Protein AF-A0A7L3FFE9-F1 (afdb_monomer_lite)

Structure (mmCIF, N/CA/C/O backbone):
data_AF-A0A7L3FFE9-F1
#
_entry.id   AF-A0A7L3FFE9-F1
#
loop_
_atom_site.group_PDB
_atom_site.id
_atom_site.type_symbol
_atom_site.label_atom_id
_atom_site.label_alt_id
_atom_site.label_comp_id
_atom_site.label_asym_id
_atom_site.label_entity_id
_atom_site.label_seq_id
_atom_site.pdbx_PDB_ins_code
_atom_site.Cartn_x
_atom_site.Cartn_y
_atom_site.Cartn_z
_atom_site.occupancy
_atom_site.B_iso_or_equiv
_atom_site.auth_seq_id
_atom_site.auth_comp_id
_atom_site.auth_asym_id
_atom_site.auth_atom_id
_atom_site.pdbx_PDB_model_num
ATOM 1 N N . MET A 1 1 ? -12.343 -17.925 38.760 1.00 78.44 1 MET A N 1
ATOM 2 C CA . MET A 1 1 ? -11.786 -16.648 38.261 1.00 78.44 1 MET A CA 1
ATOM 3 C C . MET A 1 1 ? -10.631 -16.788 37.262 1.00 78.44 1 MET A C 1
ATOM 5 O O . MET A 1 1 ? -10.376 -15.827 36.556 1.00 78.44 1 MET A O 1
ATOM 9 N N . THR A 1 2 ? -9.972 -17.947 37.111 1.00 87.69 2 THR A N 1
ATOM 10 C CA . THR A 1 2 ? -8.732 -18.115 36.313 1.00 87.69 2 THR A CA 1
ATOM 11 C C . THR A 1 2 ? -8.751 -17.469 34.919 1.00 87.69 2 THR A C 1
ATOM 13 O O . THR A 1 2 ? -7.870 -16.681 34.608 1.00 87.69 2 THR A O 1
ATOM 16 N N . ARG A 1 3 ? -9.787 -17.715 34.102 1.00 88.81 3 ARG A N 1
ATOM 17 C CA . ARG A 1 3 ? -9.890 -17.139 32.744 1.00 88.81 3 ARG A CA 1
ATOM 18 C C . ARG A 1 3 ? -10.146 -15.630 32.709 1.00 88.81 3 ARG A C 1
ATOM 20 O O . ARG A 1 3 ? -9.793 -14.982 31.734 1.00 88.81 3 ARG A O 1
ATOM 27 N N . LEU A 1 4 ? -10.742 -15.068 33.761 1.00 89.00 4 LEU A N 1
ATOM 28 C CA . LEU A 1 4 ? -10.926 -13.620 33.889 1.00 89.00 4 LEU A CA 1
ATOM 29 C C . LEU A 1 4 ? -9.628 -12.902 34.277 1.00 89.00 4 LEU A C 1
ATOM 31 O O . LEU A 1 4 ? -9.570 -11.686 34.147 1.00 89.00 4 LEU A O 1
ATOM 35 N N . ASN A 1 5 ? -8.602 -13.631 34.725 1.00 88.25 5 ASN A N 1
ATOM 36 C CA . ASN A 1 5 ? -7.316 -13.050 35.104 1.00 88.25 5 ASN A CA 1
ATOM 37 C C . ASN A 1 5 ? -6.321 -12.954 33.932 1.00 88.25 5 ASN A C 1
ATOM 39 O O . ASN A 1 5 ? -5.355 -12.205 34.004 1.00 88.25 5 ASN A O 1
ATOM 43 N N . GLU A 1 6 ? -6.577 -13.661 32.831 1.00 89.50 6 GLU A N 1
ATOM 44 C CA . GLU A 1 6 ? -5.719 -13.691 31.637 1.00 89.50 6 GLU A CA 1
ATOM 45 C C . GLU A 1 6 ? -5.464 -12.284 31.080 1.00 89.50 6 GLU A C 1
ATOM 47 O O . GLU A 1 6 ? -6.376 -11.457 31.036 1.00 89.50 6 GLU A O 1
ATOM 52 N N . GLU A 1 7 ? -4.256 -11.995 30.596 1.00 85.75 7 GLU A N 1
ATOM 53 C CA . GLU A 1 7 ? -3.874 -10.679 30.050 1.00 85.75 7 GLU A CA 1
ATOM 54 C C . GLU A 1 7 ? -4.413 -10.433 28.625 1.00 85.75 7 GLU A C 1
ATOM 56 O O . GLU A 1 7 ? -3.754 -9.839 27.774 1.00 85.75 7 GLU A O 1
ATOM 61 N N . HIS A 1 8 ? -5.640 -10.882 28.343 1.00 90.94 8 HIS A N 1
ATOM 62 C CA . HIS A 1 8 ? -6.274 -10.743 27.035 1.00 90.94 8 HIS A CA 1
ATOM 63 C C . HIS A 1 8 ? -7.781 -10.491 27.148 1.00 90.94 8 HIS A C 1
ATOM 65 O O . HIS A 1 8 ? -8.530 -11.307 27.695 1.00 90.94 8 HIS A O 1
ATOM 71 N N . ALA A 1 9 ? -8.265 -9.380 26.585 1.00 89.25 9 ALA A N 1
ATOM 72 C CA . ALA A 1 9 ? -9.658 -8.960 26.748 1.00 89.25 9 ALA A CA 1
ATOM 73 C C . ALA A 1 9 ? -10.669 -9.931 26.133 1.00 89.25 9 ALA A C 1
ATOM 75 O O . ALA A 1 9 ? -11.768 -10.070 26.657 1.00 89.25 9 ALA A O 1
ATOM 76 N N . GLU A 1 10 ? -10.318 -10.622 25.051 1.00 91.62 10 GLU A N 1
ATOM 77 C CA . GLU A 1 10 ? -11.220 -11.578 24.395 1.00 91.62 10 GLU A CA 1
ATOM 78 C C . GLU A 1 10 ? -11.440 -12.846 25.222 1.00 91.62 10 GLU A C 1
ATOM 80 O O . GLU A 1 10 ? -12.560 -13.356 25.302 1.00 91.62 10 GLU A O 1
ATOM 85 N N . VAL A 1 11 ? -10.397 -13.301 25.924 1.00 93.06 11 VAL A N 1
ATOM 86 C CA . VAL A 1 11 ? -10.494 -14.445 26.836 1.00 93.06 11 VAL A CA 1
ATOM 87 C C . VAL A 1 11 ? -11.338 -14.056 28.046 1.00 93.06 11 VAL A C 1
ATOM 89 O O . VAL A 1 11 ? -12.263 -14.785 28.414 1.00 93.06 11 VAL A O 1
ATOM 92 N N . ARG A 1 12 ? -11.098 -12.858 28.601 1.00 94.12 12 ARG A N 1
ATOM 93 C CA . ARG A 1 12 ? -11.924 -12.310 29.684 1.00 94.12 12 ARG A CA 1
ATOM 94 C C . ARG A 1 12 ? -13.381 -12.130 29.258 1.00 94.12 12 ARG A C 1
ATOM 96 O O . ARG A 1 12 ? -14.279 -12.466 30.022 1.00 94.12 12 ARG A O 1
ATOM 103 N N . PHE A 1 13 ? -13.631 -11.647 28.043 1.00 94.12 13 PHE A N 1
ATOM 104 C CA . PHE A 1 13 ? -14.984 -11.447 27.526 1.00 94.12 13 PHE A CA 1
ATOM 105 C C . PHE A 1 13 ? -15.739 -12.760 27.344 1.00 94.12 13 PHE A C 1
ATOM 107 O O . PHE A 1 13 ? -16.866 -12.884 27.820 1.00 94.12 13 PHE A O 1
ATOM 114 N N . SER A 1 14 ? -15.094 -13.763 26.753 1.00 94.94 14 SER A N 1
ATOM 115 C CA . SER A 1 14 ? -15.679 -15.097 26.584 1.00 94.94 14 SER A CA 1
ATOM 116 C C . SER A 1 14 ? -16.004 -15.738 27.937 1.00 94.94 14 SER A C 1
ATOM 118 O O . SER A 1 14 ? -17.094 -16.269 28.145 1.00 94.94 14 SER A O 1
ATOM 120 N N . ALA A 1 15 ? -15.091 -15.623 28.908 1.00 95.69 15 ALA A N 1
ATOM 121 C CA . ALA A 1 15 ? -15.330 -16.096 30.269 1.00 95.69 15 ALA A CA 1
ATOM 122 C C . ALA A 1 15 ? -16.488 -15.344 30.944 1.00 95.69 15 ALA A C 1
ATOM 124 O O . ALA A 1 15 ? -17.332 -15.963 31.591 1.00 95.69 15 ALA A O 1
ATOM 125 N N . PHE A 1 16 ? -16.561 -14.024 30.766 1.00 95.81 16 PHE A N 1
ATOM 126 C CA . PHE A 1 16 ? -17.643 -13.202 31.294 1.00 95.81 16 PHE A CA 1
ATOM 127 C C . PHE A 1 16 ? -19.014 -13.602 30.729 1.00 95.81 16 PHE A C 1
ATOM 129 O O . PHE A 1 16 ? -19.975 -13.663 31.489 1.00 95.81 16 PHE A O 1
ATOM 136 N N . GLN A 1 17 ? -19.125 -13.933 29.439 1.00 95.12 17 GLN A N 1
ATOM 137 C CA . GLN A 1 17 ? -20.392 -14.394 28.851 1.00 95.12 17 GLN A CA 1
ATOM 138 C C . GLN A 1 17 ? -20.904 -15.679 29.516 1.00 95.12 17 GLN A C 1
ATOM 140 O O . GLN A 1 17 ? -22.095 -15.810 29.794 1.00 95.12 17 GLN A O 1
ATOM 145 N N . ILE A 1 18 ? -20.000 -16.604 29.848 1.00 95.38 18 ILE A N 1
ATOM 146 C CA . ILE A 1 18 ? -20.349 -17.820 30.593 1.00 95.38 18 ILE A CA 1
ATOM 147 C C . ILE A 1 18 ? -20.802 -17.460 32.013 1.00 95.38 18 ILE A C 1
ATOM 149 O O . ILE A 1 18 ? -21.816 -17.973 32.486 1.00 95.38 18 ILE A O 1
ATOM 153 N N . VAL A 1 19 ? -20.084 -16.553 32.687 1.00 95.31 19 VAL A N 1
ATOM 154 C CA . VAL A 1 19 ? -20.480 -16.045 34.012 1.00 95.31 19 VAL A CA 1
ATOM 155 C C . VAL A 1 19 ? -21.880 -15.436 33.950 1.00 95.31 19 VAL A C 1
ATOM 157 O O . VAL A 1 19 ? -22.684 -15.700 34.838 1.00 95.31 19 VAL A O 1
ATOM 160 N N . GLN A 1 20 ? -22.194 -14.679 32.898 1.00 94.69 20 GLN A N 1
ATOM 161 C CA . GLN A 1 20 ? -23.491 -14.040 32.715 1.00 94.69 20 GLN A CA 1
ATOM 162 C C . GLN A 1 20 ? -24.644 -15.042 32.673 1.00 94.69 20 GLN A C 1
ATOM 164 O O . GLN A 1 20 ? -25.641 -14.851 33.373 1.00 94.69 20 GLN A O 1
ATOM 169 N N . GLU A 1 21 ? -24.486 -16.123 31.915 1.00 94.94 21 GLU A N 1
ATOM 170 C CA . GLU A 1 21 ? -25.501 -17.172 31.806 1.00 94.94 21 GLU A CA 1
ATOM 171 C C . GLU A 1 21 ? -25.604 -18.013 33.089 1.00 94.94 21 GLU A C 1
ATOM 173 O O . GLU A 1 21 ? -26.694 -18.340 33.559 1.00 94.94 21 GLU A O 1
ATOM 178 N N . LEU A 1 22 ? -24.474 -18.343 33.718 1.00 95.75 22 LEU A N 1
ATOM 179 C CA . LEU A 1 22 ? -24.475 -19.137 34.949 1.00 95.75 22 LEU A CA 1
ATOM 180 C C . LEU A 1 22 ? -25.040 -18.363 36.143 1.00 95.75 22 LEU A C 1
ATOM 182 O O . LEU A 1 22 ? -25.719 -18.950 36.989 1.00 95.75 22 LEU A O 1
ATOM 186 N N . PHE A 1 23 ? -24.798 -17.053 36.208 1.00 96.00 23 PHE A N 1
ATOM 187 C CA . PHE A 1 23 ? -25.299 -16.201 37.282 1.00 96.00 23 PHE A CA 1
ATOM 188 C C . PHE A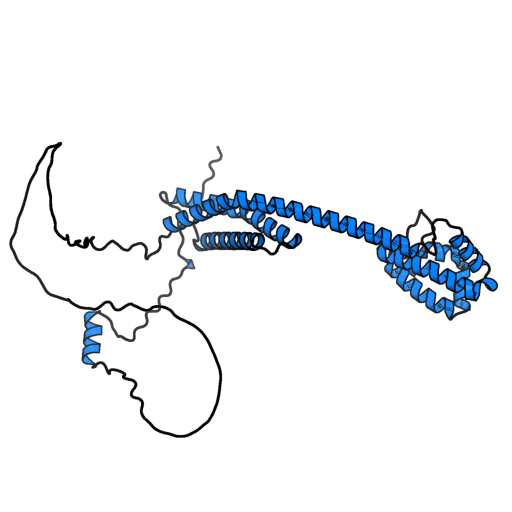 1 23 ? -26.827 -16.156 37.295 1.00 96.00 23 PHE A C 1
ATOM 190 O O . PHE A 1 23 ? -27.442 -16.216 38.355 1.00 96.00 23 PHE A O 1
ATOM 197 N N . THR A 1 24 ? -27.480 -16.100 36.135 1.00 93.88 24 THR A N 1
ATOM 198 C CA . THR A 1 24 ? -28.948 -16.071 36.088 1.00 93.88 24 THR A CA 1
ATOM 199 C C . THR A 1 24 ? -29.572 -17.420 36.446 1.00 93.88 24 THR A C 1
ATOM 201 O O . THR A 1 24 ? -30.657 -17.436 37.025 1.00 93.88 24 THR A O 1
ATOM 204 N N . ARG A 1 25 ? -28.891 -18.539 36.161 1.00 95.19 25 ARG A N 1
ATOM 205 C CA . ARG A 1 25 ? -29.454 -19.897 36.286 1.00 95.19 25 ARG A CA 1
ATOM 206 C C . ARG A 1 25 ? -29.106 -20.632 37.576 1.00 95.19 25 ARG A C 1
ATOM 208 O O . ARG A 1 25 ? -29.863 -21.508 37.983 1.00 95.19 25 ARG A O 1
ATOM 215 N N . SER A 1 26 ? -27.982 -20.319 38.220 1.00 96.56 26 SER A N 1
ATOM 216 C CA . SER A 1 26 ? -27.476 -21.084 39.367 1.00 96.56 26 SER A CA 1
ATOM 217 C C . SER A 1 26 ? -27.356 -20.231 40.626 1.00 96.56 26 SER A C 1
ATOM 219 O O . SER A 1 26 ? -26.630 -19.241 40.676 1.00 96.56 26 SER A O 1
ATOM 221 N N . HIS A 1 27 ? -28.060 -20.630 41.689 1.00 94.56 27 HIS A N 1
ATOM 222 C CA . HIS A 1 27 ? -27.937 -19.989 43.002 1.00 94.56 27 HIS A CA 1
ATOM 223 C C . HIS A 1 27 ? -26.544 -20.178 43.612 1.00 94.56 27 HIS A C 1
ATOM 225 O O . HIS A 1 27 ? -25.930 -19.204 44.038 1.00 94.56 27 HIS A O 1
ATOM 231 N N . GLN A 1 28 ? -26.018 -21.407 43.591 1.00 94.81 28 GLN A N 1
ATOM 232 C CA . GLN A 1 28 ? -24.688 -21.704 44.127 1.00 94.81 28 GLN A CA 1
ATOM 233 C C . GLN A 1 28 ? -23.610 -20.859 43.439 1.00 94.81 28 GLN A C 1
ATOM 235 O O . GLN A 1 28 ? -22.734 -20.302 44.097 1.00 94.81 28 GLN A O 1
ATOM 240 N N . PHE A 1 29 ? -23.702 -20.722 42.114 1.00 95.38 29 PHE A N 1
ATOM 241 C CA . PHE A 1 29 ? -22.754 -19.924 41.346 1.00 95.38 29 PHE A CA 1
ATOM 242 C C . PHE A 1 29 ? -22.840 -18.431 41.682 1.00 95.38 29 PHE A C 1
ATOM 244 O O . PHE A 1 29 ? -21.805 -17.790 41.852 1.00 95.38 29 PHE A O 1
ATOM 251 N N . ARG A 1 30 ? -24.055 -17.885 41.846 1.00 95.12 30 ARG A N 1
ATOM 252 C CA . ARG A 1 30 ? -24.244 -16.500 42.312 1.00 95.12 30 ARG A CA 1
ATOM 253 C C . ARG A 1 30 ? -23.532 -16.256 43.630 1.00 95.12 30 ARG A C 1
ATOM 255 O O . ARG A 1 30 ? -22.785 -15.293 43.737 1.00 95.12 30 ARG A O 1
ATOM 262 N N . THR A 1 31 ? -23.717 -17.140 44.606 1.00 94.31 31 THR A N 1
ATOM 263 C CA . THR A 1 31 ? -23.085 -17.005 45.923 1.00 94.31 31 THR A CA 1
ATOM 264 C C . THR A 1 31 ? -21.556 -16.975 45.823 1.00 94.31 31 THR A C 1
ATOM 266 O O . THR A 1 31 ? -20.934 -16.142 46.477 1.00 94.31 31 THR A O 1
ATOM 269 N N . LEU A 1 32 ? -20.962 -17.806 44.957 1.00 94.38 32 LEU A N 1
ATOM 270 C CA . LEU A 1 32 ? -19.512 -17.830 44.713 1.00 94.38 32 LEU A CA 1
ATOM 271 C C . LEU A 1 32 ? -19.000 -16.565 44.005 1.00 94.38 32 LEU A C 1
ATOM 273 O O . LEU A 1 32 ? -17.991 -16.003 44.401 1.00 94.38 32 LEU A O 1
ATOM 277 N N . ILE A 1 33 ? -19.686 -16.070 42.972 1.00 94.00 33 ILE A N 1
ATOM 278 C CA . ILE A 1 33 ? -19.263 -14.825 42.303 1.00 94.00 33 ILE A CA 1
ATOM 279 C C . ILE A 1 33 ? -19.415 -13.617 43.233 1.00 94.00 33 ILE A C 1
ATOM 281 O O . ILE A 1 33 ? -18.602 -12.697 43.201 1.00 94.00 33 ILE A O 1
ATOM 285 N N . ILE A 1 34 ? -20.453 -13.607 44.070 1.00 94.62 34 ILE A N 1
ATOM 286 C CA . ILE A 1 34 ? -20.734 -12.501 44.988 1.00 94.62 34 ILE A CA 1
ATOM 287 C C . ILE A 1 34 ? -19.770 -12.497 46.184 1.00 94.62 34 ILE A C 1
ATOM 289 O O . ILE A 1 34 ? -19.525 -11.429 46.754 1.00 94.62 34 ILE A O 1
ATOM 293 N N . SER A 1 35 ? -19.199 -13.642 46.585 1.00 93.19 35 SER A N 1
ATOM 294 C CA . SER A 1 35 ? -18.158 -13.649 47.622 1.00 93.19 35 SER A CA 1
ATOM 295 C C . SER A 1 35 ? -16.944 -12.833 47.184 1.00 93.19 35 SER A C 1
ATOM 297 O O . SER A 1 35 ? -16.501 -11.986 47.967 1.00 93.19 35 SER A O 1
ATOM 299 N N . ASP A 1 36 ? -16.551 -12.995 45.916 1.00 91.00 36 ASP A N 1
ATOM 300 C CA . ASP A 1 36 ? -15.356 -12.419 45.280 1.00 91.00 36 ASP A CA 1
ATOM 301 C C . ASP A 1 36 ? -15.730 -11.268 44.322 1.00 91.00 36 ASP A C 1
ATOM 303 O O . ASP A 1 36 ? -15.120 -11.051 43.272 1.00 91.00 36 ASP A O 1
ATOM 307 N N . PHE A 1 37 ? -16.797 -10.537 44.658 1.00 91.62 37 PHE A N 1
ATOM 308 C CA . PHE A 1 37 ? -17.403 -9.563 43.748 1.00 91.62 37 PHE A CA 1
ATOM 309 C C . PHE A 1 37 ? -16.486 -8.379 43.426 1.00 91.62 37 PHE A C 1
ATOM 311 O O . PHE A 1 37 ? -16.580 -7.806 42.344 1.00 91.62 37 PHE A O 1
ATOM 318 N N . GLN A 1 38 ? -15.599 -8.008 44.350 1.00 89.44 38 GLN A N 1
ATOM 319 C CA . GLN A 1 38 ? -14.632 -6.937 44.126 1.00 89.44 38 GLN A CA 1
ATOM 320 C C . GLN A 1 38 ? -13.659 -7.311 43.002 1.00 89.44 38 GLN A C 1
ATOM 322 O O . GLN A 1 38 ? -13.626 -6.622 41.984 1.00 89.44 38 GLN A O 1
ATOM 327 N N . ASP A 1 39 ? -12.964 -8.441 43.132 1.00 89.06 39 ASP A N 1
ATOM 328 C CA . ASP A 1 39 ? -12.031 -8.951 42.120 1.00 89.06 39 ASP A CA 1
ATOM 329 C C . ASP A 1 39 ? -12.729 -9.135 40.767 1.00 89.06 39 ASP A C 1
ATOM 331 O O . ASP A 1 39 ? -12.200 -8.782 39.712 1.00 89.06 39 ASP A O 1
ATOM 335 N N . PHE A 1 40 ? -13.971 -9.629 40.785 1.00 92.38 40 PHE A N 1
ATOM 336 C CA . PHE A 1 40 ? -14.791 -9.737 39.582 1.00 92.38 40 PHE A CA 1
ATOM 337 C C . PHE A 1 40 ? -14.961 -8.389 38.868 1.00 92.38 40 PHE A C 1
ATOM 339 O O . PHE A 1 40 ? -14.779 -8.296 37.649 1.00 92.38 40 PHE A O 1
ATOM 346 N N . LEU A 1 41 ? -15.321 -7.344 39.614 1.00 89.62 41 LEU A N 1
ATOM 347 C CA . LEU A 1 41 ? -15.515 -6.003 39.076 1.00 89.62 41 LEU A CA 1
ATOM 348 C C . LEU A 1 41 ? -14.197 -5.387 38.588 1.00 89.62 41 LEU A C 1
ATOM 350 O O . LEU A 1 41 ? -14.176 -4.743 37.538 1.00 89.62 41 LEU A O 1
ATOM 354 N N . GLU A 1 42 ? -13.093 -5.612 39.294 1.00 88.25 42 GLU A N 1
ATOM 355 C CA . GLU A 1 42 ? -11.763 -5.164 38.874 1.00 88.25 42 GLU A CA 1
ATOM 356 C C . GLU A 1 42 ? -11.362 -5.794 37.532 1.00 88.25 42 GLU A C 1
ATOM 358 O O . GLU A 1 42 ? -10.978 -5.078 36.605 1.00 88.25 42 GLU A O 1
ATOM 363 N N . LEU A 1 43 ? -11.565 -7.105 37.376 1.00 88.75 43 LEU A N 1
ATOM 364 C CA . LEU A 1 43 ? -11.174 -7.854 36.179 1.00 88.75 43 LEU A CA 1
ATOM 365 C C . LEU A 1 43 ? -12.065 -7.603 34.953 1.00 88.75 43 LEU A C 1
ATOM 367 O O . LEU A 1 43 ? -11.593 -7.772 33.825 1.00 88.75 43 LEU A O 1
ATOM 371 N N . THR A 1 44 ? -13.332 -7.220 35.152 1.00 89.19 44 THR A N 1
ATOM 372 C CA . THR A 1 44 ? -14.326 -7.067 34.070 1.00 89.19 44 THR A CA 1
ATOM 373 C C . THR A 1 44 ? -14.661 -5.615 33.740 1.00 89.19 44 THR A C 1
ATOM 375 O O . THR A 1 44 ? -14.819 -5.267 32.570 1.00 89.19 44 THR A O 1
ATOM 378 N N . VAL A 1 45 ? -14.740 -4.738 34.740 1.00 85.31 45 VAL A N 1
ATOM 379 C CA . VAL A 1 45 ? -15.050 -3.313 34.550 1.00 85.31 45 VAL A CA 1
ATOM 380 C C . VAL A 1 45 ? -13.768 -2.477 34.457 1.00 85.31 45 VAL A C 1
ATOM 382 O O . VAL A 1 45 ? -13.769 -1.438 33.787 1.00 85.31 45 VAL A O 1
ATOM 385 N N . GLY A 1 46 ? -12.666 -2.932 35.067 1.00 77.31 46 GLY A N 1
ATOM 386 C CA . GLY A 1 46 ? -11.402 -2.189 35.115 1.00 77.31 46 GLY A CA 1
ATOM 387 C C . GLY A 1 46 ? -11.502 -0.971 36.030 1.00 77.31 46 GLY A C 1
ATOM 388 O O . GLY A 1 46 ? -11.256 0.157 35.599 1.00 77.31 46 GLY A O 1
ATOM 389 N N . ILE A 1 47 ? -11.963 -1.190 37.264 1.00 69.31 47 ILE A N 1
ATOM 390 C CA . ILE A 1 47 ? -12.170 -0.135 38.273 1.00 69.31 47 ILE A CA 1
ATOM 391 C C . ILE A 1 47 ? -10.829 0.420 38.775 1.00 69.31 47 ILE A C 1
ATOM 393 O O . ILE A 1 47 ? -10.728 1.615 39.056 1.00 69.31 47 ILE A O 1
ATOM 397 N N . ASN A 1 48 ? -9.786 -0.411 38.801 1.00 66.88 48 ASN A N 1
ATOM 398 C CA . ASN A 1 48 ? -8.457 -0.018 39.254 1.00 66.88 48 ASN A CA 1
ATOM 399 C C . ASN A 1 48 ? -7.668 0.692 38.147 1.00 66.88 48 ASN A C 1
ATOM 401 O O . ASN A 1 48 ? -7.462 0.161 37.058 1.00 66.88 48 ASN A O 1
ATOM 405 N N . HIS A 1 49 ? -7.189 1.907 38.438 1.00 57.38 49 HIS A N 1
ATOM 406 C CA . HIS A 1 49 ? -6.364 2.689 37.507 1.00 57.38 49 HIS A CA 1
ATOM 407 C C . HIS A 1 49 ? -4.979 2.091 37.269 1.00 57.38 49 HIS A C 1
ATOM 409 O O . HIS A 1 49 ? -4.407 2.298 36.201 1.00 57.38 49 HIS A O 1
ATOM 415 N N . GLU A 1 50 ? -4.476 1.336 38.239 1.00 54.22 50 GLU A N 1
ATOM 416 C CA . GLU A 1 50 ? -3.190 0.645 38.159 1.00 54.22 50 GLU A CA 1
ATOM 417 C C . GLU A 1 50 ? -3.265 -0.628 37.303 1.00 54.22 50 GLU A C 1
ATOM 419 O O . GLU A 1 50 ? -2.242 -1.110 36.828 1.00 54.22 50 GLU A O 1
ATOM 424 N N . GLN A 1 51 ? -4.474 -1.139 37.041 1.00 65.25 51 GLN A N 1
ATOM 425 C CA . GLN A 1 51 ? -4.713 -2.334 36.231 1.00 65.25 51 GLN A CA 1
ATOM 426 C C . GLN A 1 51 ? -5.840 -2.084 35.217 1.00 65.25 51 GLN A C 1
ATOM 428 O O . GLN A 1 51 ? -6.984 -2.505 35.421 1.00 65.25 51 GLN A O 1
ATOM 433 N N . PRO A 1 52 ? -5.556 -1.373 34.109 1.00 75.38 52 PRO A N 1
ATOM 434 C CA . PRO A 1 52 ? -6.524 -1.231 33.032 1.00 75.38 52 PRO A CA 1
ATOM 435 C C . PRO A 1 52 ? -6.848 -2.594 32.407 1.00 75.38 52 PRO A C 1
ATOM 437 O O . PRO A 1 52 ? -6.040 -3.522 32.435 1.00 75.38 52 PRO A O 1
ATOM 440 N N . LEU A 1 53 ? -8.028 -2.702 31.787 1.00 80.75 53 LEU A N 1
ATOM 441 C CA . LEU A 1 53 ? -8.390 -3.908 31.042 1.00 80.75 53 LEU A CA 1
ATOM 442 C C . LEU A 1 53 ? -7.345 -4.199 29.947 1.00 80.75 53 LEU A C 1
ATOM 444 O O . LEU A 1 53 ? -6.920 -3.263 29.256 1.00 80.75 53 LEU A O 1
ATOM 448 N N . PRO A 1 54 ? -6.957 -5.475 29.765 1.00 83.88 54 PRO A N 1
ATOM 449 C CA . PRO A 1 54 ? -5.920 -5.853 28.812 1.00 83.88 54 PRO A CA 1
ATOM 450 C C . PRO A 1 54 ? -6.327 -5.554 27.357 1.00 83.88 54 PRO A C 1
ATOM 452 O O . PRO A 1 54 ? -7.509 -5.363 27.065 1.00 83.88 54 PRO A O 1
ATOM 455 N N . PRO A 1 55 ? -5.378 -5.509 26.408 1.00 79.88 55 PRO A N 1
ATOM 456 C CA . PRO A 1 55 ? -5.696 -5.434 24.979 1.00 79.88 55 PRO A CA 1
ATOM 457 C C . PRO A 1 55 ? -6.469 -6.684 24.495 1.00 79.88 55 PRO A C 1
ATOM 459 O O . PRO A 1 55 ? -6.386 -7.732 25.139 1.00 79.88 55 PRO A O 1
ATOM 462 N N . PRO A 1 56 ? -7.213 -6.621 23.367 1.00 87.75 56 PRO A N 1
ATOM 463 C CA . PRO A 1 56 ? -7.477 -5.469 22.490 1.00 87.75 56 PRO A CA 1
ATOM 464 C C . PRO A 1 56 ? -8.461 -4.441 23.079 1.00 87.75 56 PRO A C 1
ATOM 466 O O . PRO A 1 56 ? -9.467 -4.800 23.692 1.00 87.75 56 PRO A O 1
ATOM 469 N N . LYS A 1 57 ? -8.221 -3.142 22.832 1.00 75.25 57 LYS A N 1
ATOM 470 C CA . LYS A 1 57 ? -9.003 -2.032 23.427 1.00 75.25 57 LYS A CA 1
ATOM 471 C C . LYS A 1 57 ? -10.497 -2.088 23.099 1.00 75.25 57 LYS A C 1
ATOM 473 O O . LYS A 1 57 ? -11.318 -1.791 23.961 1.00 75.25 57 LYS A O 1
ATOM 478 N N . GLU A 1 58 ? -10.852 -2.472 21.877 1.00 77.81 58 GLU A N 1
ATOM 479 C CA . GLU A 1 58 ? -12.253 -2.563 21.448 1.00 77.81 58 GLU A CA 1
ATOM 480 C C . GLU A 1 58 ? -13.023 -3.622 22.241 1.00 77.81 58 GLU A C 1
ATOM 482 O O . GLU A 1 58 ? -14.128 -3.375 22.726 1.00 77.81 58 GLU A O 1
ATOM 487 N N . VAL A 1 59 ? -12.417 -4.798 22.415 1.00 85.25 59 VAL A N 1
ATOM 488 C CA . VAL A 1 59 ? -13.019 -5.912 23.152 1.00 85.25 59 VAL A CA 1
ATOM 489 C C . VAL A 1 59 ? -13.073 -5.596 24.644 1.00 85.25 59 VAL A C 1
ATOM 491 O O . VAL A 1 59 ? -14.098 -5.835 25.276 1.00 85.25 59 VAL A O 1
ATOM 494 N N . ALA A 1 60 ? -12.037 -4.957 25.193 1.00 85.06 60 ALA A N 1
ATOM 495 C CA . ALA A 1 60 ? -12.036 -4.470 26.570 1.00 85.06 60 ALA A CA 1
ATOM 496 C C . ALA A 1 60 ? -13.189 -3.488 26.841 1.00 85.06 60 ALA A C 1
ATOM 498 O O . ALA A 1 60 ? -13.883 -3.594 27.852 1.00 85.06 60 ALA A O 1
ATOM 499 N N . GLN A 1 61 ? -13.451 -2.555 25.920 1.00 82.50 61 GLN A N 1
ATOM 500 C CA . GLN A 1 61 ? -14.597 -1.653 26.036 1.00 82.50 61 GLN A CA 1
ATOM 501 C C . GLN A 1 61 ? -15.938 -2.398 25.948 1.00 82.50 61 GLN A C 1
ATOM 503 O O . GLN A 1 61 ? -16.856 -2.074 26.706 1.00 82.50 61 GLN A O 1
ATOM 508 N N . LYS A 1 62 ? -16.066 -3.385 25.047 1.00 86.94 62 LYS A N 1
ATOM 509 C CA . LYS A 1 62 ? -17.267 -4.236 24.940 1.00 86.94 62 LYS A CA 1
ATOM 510 C C . LYS A 1 62 ? -17.517 -5.008 26.238 1.00 86.94 62 LYS A C 1
ATOM 512 O O . LYS A 1 62 ? -18.628 -4.945 26.761 1.00 86.94 62 LYS A O 1
ATOM 517 N N . LEU A 1 63 ? -16.482 -5.650 26.786 1.00 90.44 63 LEU A N 1
ATOM 518 C CA . LEU A 1 63 ? -16.516 -6.347 28.073 1.00 90.44 63 LEU A CA 1
ATOM 519 C C . LEU A 1 63 ? -16.978 -5.415 29.192 1.00 90.44 63 LEU A C 1
ATOM 521 O O . LEU A 1 63 ? -17.952 -5.725 29.872 1.00 90.44 63 LEU A O 1
ATOM 525 N N . ARG A 1 64 ? -16.359 -4.239 29.322 1.00 87.44 64 ARG A N 1
ATOM 526 C CA . ARG A 1 64 ? -16.731 -3.257 30.345 1.00 87.44 64 ARG A CA 1
ATOM 527 C C . ARG A 1 64 ? -18.207 -2.870 30.268 1.00 87.44 64 ARG A C 1
ATOM 529 O O . ARG A 1 64 ? -18.893 -2.871 31.285 1.00 87.44 64 ARG A O 1
ATOM 536 N N . LYS A 1 65 ? -18.705 -2.545 29.069 1.00 86.19 65 LYS A N 1
ATOM 537 C CA . LYS A 1 65 ? -20.116 -2.174 28.854 1.00 86.19 65 LYS A CA 1
ATOM 538 C C . LYS A 1 65 ? -21.058 -3.326 29.223 1.00 86.19 65 LYS A C 1
ATOM 540 O O . LYS A 1 65 ? -22.044 -3.104 29.922 1.00 86.19 65 LYS A O 1
ATOM 545 N N . ALA A 1 66 ? -20.741 -4.546 28.789 1.00 90.19 66 ALA A N 1
ATOM 546 C CA . ALA A 1 66 ? -21.541 -5.734 29.081 1.00 90.19 66 ALA A CA 1
ATOM 547 C C . ALA A 1 66 ? -21.556 -6.077 30.582 1.00 90.19 66 ALA A C 1
ATOM 549 O O . ALA A 1 66 ? -22.611 -6.419 31.118 1.00 90.19 66 ALA A O 1
ATOM 550 N N . ALA A 1 67 ? -20.418 -5.925 31.265 1.00 91.94 67 ALA A N 1
ATOM 551 C CA . ALA A 1 67 ? -20.282 -6.139 32.702 1.00 91.94 67 ALA A CA 1
ATOM 552 C C . ALA A 1 67 ? -21.119 -5.149 33.513 1.00 91.94 67 ALA A C 1
ATOM 554 O O . ALA A 1 67 ? -21.916 -5.572 34.346 1.00 91.94 67 ALA A O 1
ATOM 555 N N . ILE A 1 68 ? -21.020 -3.850 33.214 1.00 88.75 68 ILE A N 1
ATOM 556 C CA . ILE A 1 68 ? -21.811 -2.806 33.888 1.00 88.75 68 ILE A CA 1
ATOM 557 C C . ILE A 1 68 ? -23.313 -3.070 33.724 1.00 88.75 68 ILE A C 1
ATOM 559 O O . ILE A 1 68 ? -24.050 -3.050 34.710 1.00 88.75 68 ILE A O 1
ATOM 563 N N . LYS A 1 69 ? -23.756 -3.369 32.494 1.00 89.75 69 LYS A N 1
ATOM 564 C CA . LYS A 1 69 ? -25.161 -3.692 32.215 1.00 89.75 69 LYS A CA 1
ATOM 565 C C . LYS A 1 69 ? -25.618 -4.935 32.981 1.00 89.75 69 LYS A C 1
ATOM 567 O O . LYS A 1 69 ? -26.662 -4.910 33.618 1.00 89.75 69 LYS A O 1
ATOM 572 N N . SER A 1 70 ? -24.816 -5.997 32.980 1.00 93.12 70 SER A N 1
ATOM 573 C CA . SER A 1 70 ? -25.181 -7.238 33.672 1.00 93.12 70 SER A CA 1
ATOM 574 C C . SER A 1 70 ? -25.274 -7.049 35.183 1.00 93.12 70 SER A C 1
ATOM 576 O O . SER A 1 70 ? -26.183 -7.585 35.800 1.00 93.12 70 SER A O 1
ATOM 578 N N . VAL A 1 71 ? -24.389 -6.246 35.786 1.00 92.56 71 VAL A N 1
ATOM 579 C CA . VAL A 1 71 ? -24.464 -5.928 37.221 1.00 92.56 71 VAL A CA 1
ATOM 580 C C . VAL A 1 71 ? -25.739 -5.152 37.552 1.00 92.56 71 VAL A C 1
ATOM 582 O O . VAL A 1 71 ? -26.349 -5.421 38.586 1.00 92.56 71 VAL A O 1
ATOM 585 N N . GLN A 1 72 ? -26.173 -4.237 36.679 1.00 90.75 72 GLN A N 1
ATOM 586 C CA . GLN A 1 72 ? -27.470 -3.577 36.824 1.00 90.75 72 GLN A CA 1
ATOM 587 C C . GLN A 1 72 ? -28.621 -4.592 36.766 1.00 90.75 72 GLN A C 1
ATOM 589 O O . GLN A 1 72 ? -29.419 -4.652 37.700 1.00 90.75 72 GLN A O 1
ATOM 594 N N . ASP A 1 73 ? -28.663 -5.434 35.731 1.00 92.00 73 ASP A N 1
ATOM 595 C CA . ASP A 1 73 ? -29.719 -6.439 35.550 1.00 92.00 73 ASP A CA 1
ATOM 596 C C . ASP A 1 73 ? -29.768 -7.436 36.729 1.00 92.00 73 ASP A C 1
ATOM 598 O O . ASP A 1 73 ? -30.836 -7.884 37.157 1.00 92.00 73 ASP A O 1
ATOM 602 N N . TRP A 1 74 ? -28.606 -7.802 37.278 1.00 95.06 74 TRP A N 1
ATOM 603 C CA . TRP A 1 74 ? -28.506 -8.673 38.449 1.00 95.06 74 TRP A CA 1
ATOM 604 C C . TRP A 1 74 ? -28.973 -7.980 39.722 1.00 95.06 74 TRP A C 1
ATOM 606 O O . TRP A 1 74 ? -29.635 -8.618 40.538 1.00 95.06 74 TRP A O 1
ATOM 616 N N . HIS A 1 75 ? -28.642 -6.702 39.905 1.00 93.25 75 HIS A N 1
ATOM 617 C CA . HIS A 1 75 ? -29.100 -5.921 41.048 1.00 93.25 75 HIS A CA 1
ATOM 618 C C . HIS A 1 75 ? -30.627 -5.781 41.056 1.00 93.25 75 HIS A C 1
ATOM 620 O O . HIS A 1 75 ? -31.243 -5.982 42.097 1.00 93.25 75 HIS A O 1
ATOM 626 N N . GLU A 1 76 ? -31.248 -5.525 39.903 1.00 93.38 76 GLU A N 1
ATOM 627 C CA . GLU A 1 76 ? -32.710 -5.420 39.789 1.00 93.38 76 GLU A CA 1
ATOM 628 C C . GLU A 1 76 ? -33.427 -6.720 40.188 1.00 93.38 76 GLU A C 1
ATOM 630 O O . GLU A 1 76 ? -34.481 -6.677 40.813 1.00 93.38 76 GLU A O 1
ATOM 635 N N . LYS A 1 77 ? -32.847 -7.884 39.870 1.00 93.69 77 LYS A N 1
ATOM 636 C CA . LYS A 1 77 ? -33.464 -9.194 40.154 1.00 93.69 77 LYS A CA 1
ATOM 637 C C . LYS A 1 77 ? -33.093 -9.783 41.510 1.00 93.69 77 LYS A C 1
ATOM 639 O O . LYS A 1 77 ? -33.865 -10.549 42.079 1.00 93.69 77 LYS A O 1
ATOM 644 N N . TYR A 1 78 ? -31.883 -9.511 41.989 1.00 94.25 78 TYR A N 1
ATOM 645 C CA . TYR A 1 78 ? -31.284 -10.225 43.117 1.00 94.25 78 TYR A CA 1
ATOM 646 C C . TYR A 1 78 ? -30.663 -9.302 44.175 1.00 94.25 78 TYR A C 1
ATOM 648 O O . TYR A 1 78 ? -30.136 -9.796 45.171 1.00 94.25 78 TYR A O 1
ATOM 656 N N . GLY A 1 79 ? -30.712 -7.981 43.999 1.00 90.44 79 GLY A N 1
ATOM 657 C CA . GLY A 1 79 ? -30.082 -7.015 44.903 1.00 90.44 79 GLY A CA 1
ATOM 658 C C . GLY A 1 79 ? -30.589 -7.102 46.345 1.00 90.44 79 GLY A C 1
ATOM 659 O O . GLY A 1 79 ? -29.801 -6.999 47.285 1.00 90.44 79 GLY A O 1
ATOM 660 N N . GLU A 1 80 ? -31.876 -7.384 46.549 1.00 90.94 80 GLU A N 1
ATOM 661 C CA . GLU A 1 80 ? -32.442 -7.546 47.897 1.00 90.94 80 GLU A CA 1
ATOM 662 C C . GLU A 1 80 ? -31.840 -8.747 48.644 1.00 90.94 80 GLU A C 1
ATOM 664 O O . GLU A 1 80 ? -31.558 -8.668 49.840 1.00 90.94 80 GLU A O 1
ATOM 669 N N . ALA A 1 81 ? -31.574 -9.843 47.927 1.00 92.19 81 ALA A N 1
ATOM 670 C CA . ALA A 1 81 ? -31.022 -11.071 48.496 1.00 92.19 81 ALA A CA 1
ATOM 671 C C . ALA A 1 81 ? -29.508 -10.985 48.755 1.00 92.19 81 ALA A C 1
ATOM 673 O O . ALA A 1 81 ? -28.984 -11.682 49.626 1.00 92.19 81 ALA A O 1
ATOM 674 N N . TYR A 1 82 ? -28.791 -10.131 48.018 1.00 93.50 82 TYR A N 1
ATOM 675 C CA . TYR A 1 82 ? -27.333 -10.066 48.063 1.00 93.50 82 TYR A CA 1
ATOM 676 C C . TYR A 1 82 ? -26.828 -8.644 48.314 1.00 93.50 82 TYR A C 1
ATOM 678 O O . TYR A 1 82 ? -26.522 -7.888 47.395 1.00 93.50 82 TYR A O 1
ATOM 686 N N . LYS A 1 83 ? -26.613 -8.307 49.590 1.00 92.12 83 LYS A N 1
ATOM 687 C CA . LYS A 1 83 ? -26.124 -6.980 50.011 1.00 92.12 83 LYS A CA 1
ATOM 688 C C . LYS A 1 83 ? -24.827 -6.543 49.313 1.00 92.12 83 LYS A C 1
ATOM 690 O O . LYS A 1 83 ? -24.692 -5.374 48.968 1.00 92.12 83 LYS A O 1
ATOM 695 N N . LYS A 1 84 ? -23.887 -7.471 49.078 1.00 92.50 84 LYS A N 1
ATOM 696 C CA . LYS A 1 84 ? -22.623 -7.194 48.363 1.00 92.50 84 LYS A CA 1
ATOM 697 C C . LYS A 1 84 ? -22.852 -6.769 46.907 1.00 92.50 84 LYS A C 1
ATOM 699 O O . LYS A 1 84 ? -22.176 -5.862 46.431 1.00 92.50 84 LYS A O 1
ATOM 704 N N . LEU A 1 85 ? -23.820 -7.387 46.227 1.00 93.06 85 LEU A N 1
ATOM 705 C CA . LEU A 1 85 ? -24.200 -7.028 44.860 1.00 93.06 85 LEU A CA 1
ATOM 706 C C . LEU A 1 85 ? -24.772 -5.607 44.821 1.00 93.06 85 LEU A C 1
ATOM 708 O O . LEU A 1 85 ? -24.359 -4.803 43.989 1.00 93.06 85 LEU A O 1
ATOM 712 N N . SER A 1 86 ? -25.651 -5.275 45.767 1.00 91.75 86 SER A N 1
ATOM 713 C CA . SER A 1 86 ? -26.225 -3.931 45.895 1.00 91.75 86 SER A CA 1
ATOM 714 C C . SER A 1 86 ? -25.177 -2.879 46.208 1.00 91.75 86 SER A C 1
ATOM 716 O O . SER A 1 86 ? -25.138 -1.840 45.553 1.00 91.75 86 SER A O 1
ATOM 718 N N . LEU A 1 87 ? -24.259 -3.165 47.133 1.00 90.62 87 LEU A N 1
ATOM 719 C CA . LEU A 1 87 ? -23.155 -2.258 47.435 1.00 90.62 87 LEU A CA 1
ATOM 720 C C . LEU A 1 87 ? -22.271 -2.014 46.205 1.00 90.62 87 LEU A C 1
ATOM 722 O O . LEU A 1 87 ? -21.959 -0.865 45.902 1.00 90.62 87 LEU A O 1
ATOM 726 N N . GLY A 1 88 ? -21.913 -3.068 45.465 1.00 89.12 88 GLY A N 1
ATOM 727 C CA . GLY A 1 88 ? -21.115 -2.928 44.249 1.00 89.12 88 GLY A CA 1
ATOM 728 C C . GLY A 1 88 ? -21.855 -2.197 43.122 1.00 89.12 88 GLY A C 1
ATOM 729 O O . GLY A 1 88 ? -21.256 -1.358 42.453 1.00 89.12 88 GLY A O 1
ATOM 730 N N . TYR A 1 89 ? -23.166 -2.412 42.955 1.00 89.38 89 TYR A N 1
ATOM 731 C CA . TYR A 1 89 ? -23.989 -1.632 42.023 1.00 89.38 89 TYR A CA 1
ATOM 732 C C . TYR A 1 89 ? -24.016 -0.144 42.398 1.00 89.38 89 TYR A C 1
ATOM 734 O O . TYR A 1 89 ? -23.775 0.715 41.549 1.00 89.38 89 TYR A O 1
ATOM 742 N N . HIS A 1 90 ? -24.248 0.185 43.672 1.00 89.00 90 HIS A N 1
ATOM 743 C CA . HIS A 1 90 ? -24.234 1.572 44.140 1.00 89.00 90 HIS A CA 1
ATOM 744 C C . HIS A 1 90 ? -22.852 2.216 44.004 1.00 89.00 90 HIS A C 1
ATOM 746 O O . HIS A 1 90 ? -22.763 3.372 43.592 1.00 89.00 90 HIS A O 1
ATOM 752 N N . PHE A 1 91 ? -21.781 1.468 44.273 1.00 85.94 91 PHE A N 1
ATOM 753 C CA . PHE A 1 91 ? -20.409 1.913 44.046 1.00 85.94 91 PHE A CA 1
ATOM 754 C C . PHE A 1 91 ? -20.153 2.228 42.568 1.00 85.94 91 PHE A C 1
ATOM 756 O O . PHE A 1 91 ? -19.605 3.283 42.252 1.00 85.94 91 PHE A O 1
ATOM 763 N N . LEU A 1 92 ? -20.594 1.369 41.646 1.00 83.75 92 LEU A N 1
ATOM 764 C CA . LEU A 1 92 ? -20.519 1.647 40.211 1.00 83.75 92 LEU A CA 1
ATOM 765 C C . LEU A 1 92 ? -21.339 2.888 39.841 1.00 83.75 92 LEU A C 1
ATOM 767 O O . LEU A 1 92 ? -20.846 3.742 39.119 1.00 83.75 92 LEU A O 1
ATOM 771 N N . LYS A 1 93 ? -22.552 3.041 40.382 1.00 82.00 93 LYS A N 1
ATOM 772 C CA . LYS A 1 93 ? -23.432 4.193 40.118 1.00 82.00 93 LYS A CA 1
ATOM 773 C C . LYS A 1 93 ? -22.861 5.526 40.614 1.00 82.00 93 LYS A C 1
ATOM 775 O O . LYS A 1 93 ? -23.109 6.558 40.000 1.00 82.00 93 LYS A O 1
ATOM 780 N N . GLN A 1 94 ? -22.122 5.517 41.722 1.00 72.81 94 GLN A N 1
ATOM 781 C CA . GLN A 1 94 ? -21.504 6.716 42.303 1.00 72.81 94 GLN A CA 1
ATOM 782 C C . GLN A 1 94 ? -20.108 7.013 41.739 1.00 72.81 94 GLN A C 1
ATOM 784 O O . GLN A 1 94 ? -19.628 8.147 41.831 1.00 72.81 94 GLN A O 1
ATOM 789 N N . ASN A 1 95 ? -19.448 6.031 41.124 1.00 69.06 95 ASN A N 1
ATOM 790 C CA . ASN A 1 95 ? -18.185 6.260 40.442 1.00 69.06 95 ASN A CA 1
ATOM 791 C C . ASN A 1 95 ? -18.406 7.121 39.194 1.00 69.06 95 ASN A C 1
ATOM 793 O O . ASN A 1 95 ? -18.873 6.635 38.168 1.00 69.06 95 ASN A O 1
ATOM 797 N N . LYS A 1 96 ? -17.951 8.383 39.236 1.00 52.22 96 LYS A N 1
ATOM 798 C CA . LYS A 1 96 ? -18.003 9.372 38.131 1.00 52.22 96 LYS A CA 1
ATOM 799 C C . LYS A 1 96 ? -17.382 8.911 36.792 1.00 52.22 96 LYS A C 1
ATOM 801 O O . LYS A 1 96 ? -17.420 9.653 35.819 1.00 52.22 96 LYS A O 1
ATOM 806 N N . LYS A 1 97 ? -16.772 7.720 36.731 1.00 56.44 97 LYS A N 1
ATOM 807 C CA . LYS A 1 97 ? -16.187 7.104 35.523 1.00 56.44 97 LYS A CA 1
ATOM 808 C C . LYS A 1 97 ? -17.001 5.918 34.977 1.00 56.44 97 LYS A C 1
ATOM 810 O O . LYS A 1 97 ? -16.583 5.313 33.986 1.00 56.44 97 LYS A O 1
ATOM 815 N N . VAL A 1 98 ? -18.115 5.547 35.606 1.00 57.66 98 VAL A N 1
ATOM 816 C CA . VAL A 1 98 ? -19.012 4.463 35.181 1.00 57.66 98 VAL A CA 1
ATOM 817 C C . VAL A 1 98 ? -20.363 5.089 34.870 1.00 57.66 98 VAL A C 1
ATOM 819 O O . VAL A 1 98 ? -21.244 5.194 35.714 1.00 57.66 98 VAL A O 1
ATOM 822 N N . ASP A 1 99 ? -20.489 5.574 33.645 1.00 53.22 99 ASP A N 1
ATOM 823 C CA . ASP A 1 99 ? -21.706 6.231 33.203 1.00 53.22 99 ASP A CA 1
ATOM 824 C C . ASP A 1 99 ? -22.611 5.210 32.495 1.00 53.22 99 ASP A C 1
ATOM 826 O O . ASP A 1 99 ? -22.237 4.606 31.484 1.00 53.22 99 ASP A O 1
ATOM 830 N N . PHE A 1 100 ? -23.779 4.967 33.093 1.00 53.22 100 PHE A N 1
ATOM 831 C CA . PHE A 1 100 ? -24.777 3.997 32.636 1.00 53.22 100 PHE A CA 1
ATOM 832 C C . PHE A 1 100 ? -25.582 4.512 31.424 1.00 53.22 100 PHE A C 1
ATOM 834 O O . PHE A 1 100 ? -26.238 3.714 30.756 1.00 53.22 100 PHE A O 1
ATOM 841 N N . GLN A 1 101 ? -25.514 5.814 31.104 1.00 52.19 101 GLN A N 1
ATOM 842 C CA . GLN A 1 101 ? -26.241 6.454 29.992 1.00 52.19 101 GLN A CA 1
ATOM 843 C C . GLN A 1 101 ? -25.307 6.987 28.882 1.00 52.19 101 GLN A C 1
ATOM 845 O O . GLN A 1 101 ? -25.677 6.970 27.706 1.00 52.19 101 GLN A O 1
ATOM 850 N N . ASP A 1 102 ? -24.066 7.369 29.200 1.00 49.59 102 ASP A N 1
ATOM 851 C CA . ASP A 1 102 ? -23.081 7.950 28.255 1.00 49.59 102 ASP A CA 1
ATOM 852 C C . ASP A 1 102 ? -22.445 6.941 27.274 1.00 49.59 102 ASP A C 1
ATOM 854 O O . ASP A 1 102 ? -21.614 7.278 26.430 1.00 49.59 102 ASP A O 1
ATOM 858 N N . VAL A 1 103 ? -22.865 5.673 27.290 1.00 48.88 103 VAL A N 1
ATOM 8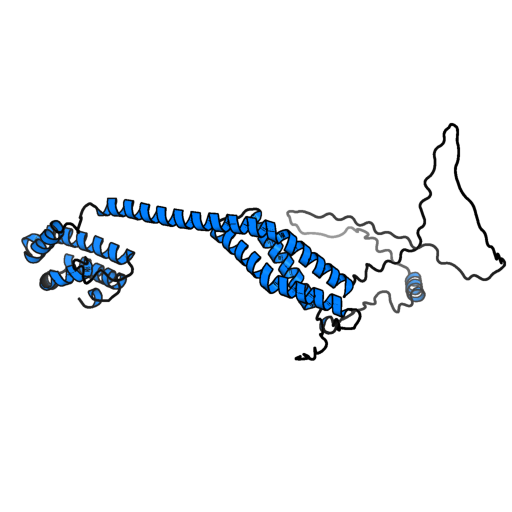59 C CA . VAL A 1 103 ? -22.396 4.683 26.307 1.00 48.88 103 VAL A CA 1
ATOM 860 C C . VAL A 1 103 ? -22.681 5.141 24.870 1.00 48.88 103 VAL A C 1
ATOM 862 O O . VAL A 1 103 ? -21.867 4.869 23.985 1.00 48.88 103 VAL A O 1
ATOM 865 N N . HIS A 1 104 ? -23.773 5.867 24.614 1.00 41.94 104 HIS A N 1
ATOM 866 C CA . HIS A 1 104 ? -24.106 6.363 23.274 1.00 41.94 104 HIS A CA 1
ATOM 867 C C . HIS A 1 104 ? -23.372 7.652 22.885 1.00 41.94 104 HIS A C 1
ATOM 869 O O . HIS A 1 104 ? -22.809 7.696 21.791 1.00 41.94 104 HIS A O 1
ATOM 875 N N . ALA A 1 105 ? -23.282 8.656 23.760 1.00 45.81 105 ALA A N 1
ATOM 876 C CA . ALA A 1 105 ? -22.559 9.895 23.456 1.00 45.81 105 ALA A CA 1
ATOM 877 C C . ALA A 1 105 ? -21.042 9.659 23.336 1.00 45.81 105 ALA A C 1
ATOM 879 O O . ALA A 1 105 ? -20.412 10.155 22.396 1.00 45.81 105 ALA A O 1
ATOM 880 N N . ARG A 1 106 ? -20.470 8.772 24.161 1.00 45.12 106 ARG A N 1
ATOM 881 C CA . ARG A 1 106 ? -19.090 8.298 23.998 1.00 45.12 106 ARG A CA 1
ATOM 882 C C . ARG A 1 106 ? -18.873 7.539 22.690 1.00 45.12 106 ARG A C 1
ATOM 884 O O . ARG A 1 106 ? -17.839 7.742 22.065 1.00 45.12 106 ARG A O 1
ATOM 891 N N . THR A 1 107 ? -19.843 6.740 22.235 1.00 56.56 107 THR A N 1
ATOM 892 C CA . THR A 1 107 ? -19.763 6.033 20.939 1.00 56.56 107 THR A CA 1
ATOM 893 C C . THR A 1 107 ? -19.819 7.006 19.757 1.00 56.56 107 THR A C 1
ATOM 895 O O . THR A 1 107 ? -19.087 6.821 18.790 1.00 56.56 107 THR A O 1
ATOM 898 N N . VAL A 1 108 ? -20.621 8.075 19.833 1.00 59.59 108 VAL A N 1
ATOM 899 C CA . VAL A 1 108 ? -20.679 9.114 18.787 1.00 59.59 108 VAL A CA 1
ATOM 900 C C . VAL A 1 108 ? -19.409 9.970 18.780 1.00 59.59 108 VAL A C 1
ATOM 902 O O . VAL A 1 108 ? -18.840 10.202 17.718 1.00 59.59 108 VAL A O 1
ATOM 905 N N . ALA A 1 109 ? -18.907 10.392 19.943 1.00 61.38 109 ALA A N 1
ATOM 906 C CA . ALA A 1 109 ? -17.663 11.159 20.042 1.00 61.38 109 ALA A CA 1
ATOM 907 C C . ALA A 1 109 ? -16.418 10.327 19.676 1.00 61.38 109 ALA A C 1
ATOM 909 O O . ALA A 1 109 ? -15.437 10.862 19.165 1.00 61.38 109 ALA A O 1
ATOM 910 N N . GLU A 1 110 ? -16.430 9.021 19.945 1.00 65.00 110 GLU A N 1
ATOM 911 C CA . GLU A 1 110 ? -15.388 8.083 19.520 1.00 65.00 110 GLU A CA 1
ATOM 912 C C . GLU A 1 110 ? -15.446 7.813 18.019 1.00 65.00 110 GLU A C 1
ATOM 914 O O . GLU A 1 110 ? -14.411 7.912 17.367 1.00 65.00 110 GLU A O 1
ATOM 919 N N . ARG A 1 111 ? -16.643 7.603 17.456 1.00 66.81 111 ARG A N 1
ATOM 920 C CA . ARG A 1 111 ? -16.846 7.519 16.005 1.00 66.81 111 ARG A CA 1
ATOM 921 C C . ARG A 1 111 ? -16.362 8.790 15.308 1.00 66.81 111 ARG A C 1
ATOM 923 O O . ARG A 1 111 ? -15.583 8.691 14.374 1.00 66.81 111 ARG A O 1
ATOM 930 N N . ARG A 1 112 ? -16.717 9.972 15.825 1.00 75.56 112 ARG A N 1
ATOM 931 C CA . ARG A 1 112 ? -16.251 11.263 15.294 1.00 75.56 112 ARG A CA 1
ATOM 932 C C . ARG A 1 112 ? -14.728 11.407 15.373 1.00 75.56 112 ARG A C 1
ATOM 934 O O . ARG A 1 112 ? -14.115 11.867 14.419 1.00 75.56 112 ARG A O 1
ATOM 941 N N . ARG A 1 113 ? -14.098 10.975 16.474 1.00 77.44 113 ARG A N 1
ATOM 942 C CA . ARG A 1 113 ? -12.627 10.946 16.590 1.00 77.44 113 ARG A CA 1
ATOM 943 C C . ARG A 1 113 ? -11.987 10.001 15.575 1.00 77.44 113 ARG A C 1
ATOM 945 O O . ARG A 1 113 ? -10.924 10.325 15.055 1.00 77.44 113 ARG A O 1
ATOM 952 N N . GLU A 1 114 ? -12.592 8.849 15.313 1.00 75.69 114 GLU A N 1
ATOM 953 C CA . GLU A 1 114 ? -12.070 7.885 14.343 1.00 75.69 114 GLU A CA 1
ATOM 954 C C . GLU A 1 114 ? -12.267 8.365 12.902 1.00 75.69 114 GLU A C 1
ATOM 956 O O . GLU A 1 114 ? -11.330 8.318 12.115 1.00 75.69 114 GLU A O 1
ATOM 961 N N . GLU A 1 115 ? -13.419 8.954 12.583 1.00 83.62 115 GLU A N 1
ATOM 962 C CA . GLU A 1 115 ? -13.671 9.630 11.305 1.00 83.62 115 GLU A CA 1
ATOM 963 C C . GLU A 1 115 ? -12.690 10.788 11.078 1.00 83.62 115 GLU A C 1
ATOM 965 O O . GLU A 1 115 ? -12.154 10.944 9.984 1.00 83.62 115 GLU A O 1
ATOM 970 N N . GLU A 1 116 ? -12.391 11.584 12.110 1.00 86.12 116 GLU A N 1
ATOM 971 C CA . GLU A 1 116 ? -11.391 12.652 12.028 1.00 86.12 116 GLU A CA 1
ATOM 972 C C . GLU A 1 116 ? -9.977 12.105 11.794 1.00 86.12 116 GLU A C 1
ATOM 974 O O . GLU A 1 116 ? -9.229 12.678 10.998 1.00 86.12 116 GLU A O 1
ATOM 979 N N . LYS A 1 117 ? -9.592 10.998 12.443 1.00 85.56 117 LYS A N 1
ATOM 980 C CA . LYS A 1 117 ? -8.310 10.329 12.170 1.00 85.56 117 LYS A CA 1
ATOM 981 C C . LYS A 1 117 ? -8.265 9.768 10.756 1.00 85.56 117 LYS A C 1
ATOM 983 O O . LYS A 1 117 ? -7.275 9.999 10.067 1.00 85.56 117 LYS A O 1
ATOM 988 N N . GLN A 1 118 ? -9.321 9.084 10.323 1.00 84.38 118 GLN A N 1
ATOM 989 C CA . GLN A 1 118 ? -9.410 8.518 8.984 1.00 84.38 118 GLN A CA 1
ATOM 990 C C . GLN A 1 118 ? -9.306 9.628 7.941 1.00 84.38 118 GLN A C 1
ATOM 992 O O . GLN A 1 118 ? -8.447 9.576 7.070 1.00 84.38 118 GLN A O 1
ATOM 997 N N . LYS A 1 119 ? -10.054 10.720 8.119 1.00 89.56 119 LYS A N 1
ATOM 998 C CA . LYS A 1 119 ? -9.982 11.901 7.254 1.00 89.56 119 LYS A CA 1
ATOM 999 C C . LYS A 1 119 ? -8.584 12.524 7.226 1.00 89.56 119 LYS A C 1
ATOM 1001 O O . LYS A 1 119 ? -8.141 12.973 6.171 1.00 89.56 119 LYS A O 1
ATOM 1006 N N . ARG A 1 120 ? -7.871 12.564 8.360 1.00 89.94 120 ARG A N 1
ATOM 1007 C CA . ARG A 1 120 ? -6.471 13.025 8.406 1.00 89.94 120 ARG A CA 1
ATOM 1008 C C . ARG A 1 120 ? -5.552 12.098 7.613 1.00 89.94 120 ARG A C 1
ATOM 1010 O O . ARG A 1 120 ? -4.736 12.602 6.848 1.00 89.94 120 ARG A O 1
ATOM 1017 N N . LEU A 1 121 ? -5.686 10.782 7.773 1.00 87.88 121 LEU A N 1
ATOM 1018 C CA . LEU A 1 121 ? -4.908 9.795 7.019 1.00 87.88 121 LEU A CA 1
ATOM 1019 C C . LEU A 1 121 ? -5.192 9.890 5.516 1.00 87.88 121 LEU A C 1
ATOM 1021 O O . LEU A 1 121 ? -4.251 9.975 4.730 1.00 87.88 121 LEU A O 1
ATOM 1025 N N . ASP A 1 122 ? -6.460 9.978 5.125 1.00 88.50 122 ASP A N 1
ATOM 1026 C CA . ASP A 1 122 ? -6.873 10.137 3.730 1.00 88.50 122 ASP A CA 1
ATOM 1027 C C . ASP A 1 122 ? -6.300 11.425 3.131 1.00 88.50 122 ASP A C 1
ATOM 1029 O O . ASP A 1 122 ? -5.806 11.427 2.004 1.00 88.50 122 ASP A O 1
ATOM 1033 N N . ASN A 1 123 ? -6.301 12.524 3.892 1.00 91.94 123 ASN A N 1
ATOM 1034 C CA . ASN A 1 123 ? -5.704 13.779 3.446 1.00 91.94 123 ASN A CA 1
ATOM 1035 C C . ASN A 1 123 ? -4.182 13.656 3.265 1.00 91.94 123 ASN A C 1
ATOM 1037 O O . ASN A 1 123 ? -3.639 14.145 2.279 1.00 91.94 123 ASN A O 1
ATOM 1041 N N . ILE A 1 124 ? -3.493 12.953 4.171 1.00 93.25 124 ILE A N 1
ATOM 1042 C CA . ILE A 1 124 ? -2.055 12.674 4.038 1.00 93.25 124 ILE A CA 1
ATOM 1043 C C . ILE A 1 124 ? -1.778 11.861 2.769 1.00 93.25 124 ILE A C 1
ATOM 1045 O O . ILE A 1 124 ? -0.843 12.185 2.037 1.00 93.25 124 ILE A O 1
ATOM 1049 N N . TYR A 1 125 ? -2.568 10.820 2.487 1.00 90.38 125 TYR A N 1
ATOM 1050 C CA . TYR A 1 125 ? -2.391 10.014 1.277 1.00 90.38 125 TYR A CA 1
ATOM 1051 C C . TYR A 1 125 ? -2.696 10.801 0.003 1.00 90.38 125 TYR A C 1
ATOM 1053 O O . TYR A 1 125 ? -1.931 10.697 -0.953 1.00 90.38 125 TYR A O 1
ATOM 1061 N N . LYS A 1 126 ? -3.729 11.651 0.004 1.00 91.94 126 LYS A N 1
ATOM 1062 C CA . LYS A 1 126 ? -4.031 12.554 -1.118 1.00 91.94 126 LYS A CA 1
ATOM 1063 C C . LYS A 1 126 ? -2.894 13.533 -1.395 1.00 91.94 126 LYS A C 1
ATOM 1065 O O . LYS A 1 126 ? -2.500 13.690 -2.545 1.00 91.94 126 LYS A O 1
ATOM 1070 N N . GLU A 1 127 ? -2.328 14.155 -0.365 1.00 94.75 127 GLU A N 1
ATOM 1071 C CA . GLU A 1 127 ? -1.198 15.076 -0.536 1.00 94.75 127 GLU A CA 1
ATOM 1072 C C . GLU A 1 127 ? 0.075 14.355 -0.997 1.00 94.75 127 GLU A C 1
ATOM 1074 O O . GLU A 1 127 ? 0.800 14.857 -1.857 1.00 94.75 127 GLU A O 1
ATOM 1079 N N . LYS A 1 128 ? 0.333 13.141 -0.494 1.00 94.81 128 LYS A N 1
ATOM 1080 C CA . LYS A 1 128 ? 1.429 12.302 -1.000 1.00 94.81 128 LYS A CA 1
ATOM 1081 C C . LYS A 1 128 ? 1.231 11.920 -2.466 1.00 94.81 128 LYS A C 1
ATOM 1083 O O . LYS A 1 128 ? 2.195 11.964 -3.219 1.00 94.81 128 LYS A O 1
ATOM 1088 N N . ALA A 1 129 ? 0.008 11.590 -2.871 1.00 93.62 129 ALA A N 1
ATOM 1089 C CA . ALA A 1 129 ? -0.301 11.273 -4.258 1.00 93.62 129 ALA A CA 1
ATOM 1090 C C . ALA A 1 129 ? -0.135 12.487 -5.184 1.00 93.62 129 ALA A C 1
ATOM 1092 O O . ALA A 1 129 ? 0.476 12.357 -6.235 1.00 93.62 129 ALA A O 1
ATOM 1093 N N . LYS A 1 130 ? -0.568 13.686 -4.770 1.00 93.94 130 LYS A N 1
ATOM 1094 C CA . LYS A 1 130 ? -0.308 14.924 -5.531 1.00 93.94 130 LYS A CA 1
ATOM 1095 C C . LYS A 1 130 ? 1.183 15.213 -5.697 1.00 93.94 130 LYS A C 1
ATOM 1097 O O . LYS A 1 130 ? 1.605 15.726 -6.725 1.00 93.94 130 LYS A O 1
ATOM 1102 N N . ARG A 1 131 ? 1.996 14.917 -4.679 1.00 94.75 131 ARG A N 1
ATOM 1103 C CA . ARG A 1 131 ? 3.454 15.048 -4.791 1.00 94.75 131 ARG A CA 1
ATOM 1104 C C . ARG A 1 131 ? 4.030 14.037 -5.780 1.00 94.75 131 ARG A C 1
ATOM 1106 O O . ARG A 1 131 ? 4.859 14.421 -6.590 1.00 94.75 131 ARG A O 1
ATOM 1113 N N . ALA A 1 132 ? 3.570 12.789 -5.716 1.00 94.94 132 ALA A N 1
ATOM 1114 C CA . ALA A 1 132 ? 3.968 11.742 -6.652 1.00 94.94 132 ALA A CA 1
ATOM 1115 C C . ALA A 1 132 ? 3.577 12.078 -8.099 1.00 94.94 132 ALA A C 1
ATOM 1117 O O . ALA A 1 132 ? 4.341 11.805 -9.008 1.00 94.94 132 ALA A O 1
ATOM 1118 N N . GLU A 1 133 ? 2.423 12.711 -8.314 1.00 94.44 133 GLU A N 1
ATOM 1119 C CA . GLU A 1 133 ? 1.998 13.197 -9.630 1.00 94.44 133 GLU A CA 1
ATOM 1120 C C . GLU A 1 133 ? 2.972 14.231 -10.205 1.00 94.44 133 GLU A C 1
ATOM 1122 O O . GLU A 1 133 ? 3.409 14.078 -11.340 1.00 94.44 133 GLU A O 1
ATOM 1127 N N . LYS A 1 134 ? 3.374 15.226 -9.406 1.00 94.88 134 LYS A N 1
ATOM 1128 C CA . LYS A 1 134 ? 4.371 16.221 -9.830 1.00 94.88 134 LYS A CA 1
ATOM 1129 C C . LYS A 1 134 ? 5.736 15.596 -10.101 1.00 94.88 134 LYS A C 1
ATOM 1131 O O . LYS A 1 134 ? 6.346 15.877 -11.121 1.00 94.88 134 LYS A O 1
ATOM 1136 N N . GLU A 1 135 ? 6.193 14.721 -9.206 1.00 95.44 135 GLU A N 1
ATOM 1137 C CA . GLU A 1 135 ? 7.456 14.000 -9.387 1.00 95.44 135 GLU A CA 1
ATOM 1138 C C . GLU A 1 135 ? 7.425 13.159 -10.669 1.00 95.44 135 GLU A C 1
ATOM 1140 O O . GLU A 1 135 ? 8.387 13.162 -11.432 1.00 95.44 135 GLU A O 1
ATOM 1145 N N . MET A 1 136 ? 6.312 12.470 -10.932 1.00 95.12 136 MET A N 1
ATOM 1146 C CA . MET A 1 136 ? 6.116 11.690 -12.149 1.00 95.12 136 MET A CA 1
ATOM 1147 C C . MET A 1 136 ? 6.164 12.579 -13.392 1.00 95.12 136 MET A C 1
ATOM 1149 O O . MET A 1 136 ? 6.819 12.210 -14.358 1.00 95.12 136 MET A O 1
ATOM 1153 N N . GLU A 1 137 ? 5.517 13.745 -13.381 1.00 94.06 137 GLU A N 1
ATOM 1154 C CA . GLU A 1 137 ? 5.556 14.691 -14.501 1.00 94.06 137 GLU A CA 1
ATOM 1155 C C . GLU A 1 137 ? 6.988 15.182 -14.774 1.00 94.06 137 GLU A C 1
ATOM 1157 O O . GLU A 1 137 ? 7.468 15.067 -15.902 1.00 94.06 137 GLU A O 1
ATOM 1162 N N . GLU A 1 138 ? 7.706 15.615 -13.735 1.00 93.75 138 GLU A N 1
ATOM 1163 C CA . GLU A 1 138 ? 9.089 16.108 -13.824 1.00 93.75 138 GLU A CA 1
ATOM 1164 C C . GLU A 1 138 ? 10.067 15.032 -14.323 1.00 93.75 138 GLU A C 1
ATOM 1166 O O . GLU A 1 138 ? 10.919 15.286 -15.174 1.00 93.75 138 GLU A O 1
ATOM 1171 N N . THR A 1 139 ? 9.943 13.808 -13.813 1.00 93.88 139 THR A N 1
ATOM 1172 C CA . THR A 1 139 ? 10.861 12.706 -14.141 1.00 93.88 139 THR A CA 1
ATOM 1173 C C . THR A 1 139 ? 10.466 11.939 -15.400 1.00 93.88 139 THR A C 1
ATOM 1175 O O . THR A 1 139 ? 11.304 11.239 -15.965 1.00 93.88 139 THR A O 1
ATOM 1178 N N . SER A 1 140 ? 9.225 12.067 -15.883 1.00 92.69 140 SER A N 1
ATOM 1179 C CA . SER A 1 140 ? 8.747 11.354 -17.078 1.00 92.69 140 SER A CA 1
ATOM 1180 C C . SER A 1 140 ? 9.588 11.654 -18.317 1.00 92.69 140 SER A C 1
ATOM 1182 O O . SER A 1 140 ? 9.895 10.742 -19.087 1.00 92.69 140 SER A O 1
ATOM 1184 N N . GLN A 1 141 ? 10.002 12.912 -18.482 1.00 94.31 141 GLN A N 1
ATOM 1185 C CA . GLN A 1 141 ? 10.844 13.347 -19.594 1.00 94.31 141 GLN A CA 1
ATOM 1186 C C . GLN A 1 141 ? 12.245 12.736 -19.498 1.00 94.31 141 GLN A C 1
ATOM 1188 O O . GLN A 1 141 ? 12.772 12.252 -20.497 1.00 94.31 141 GLN A O 1
ATOM 1193 N N . GLU A 1 142 ? 12.818 12.687 -18.291 1.00 95.44 142 GLU A N 1
ATOM 1194 C CA . GLU A 1 142 ? 14.114 12.050 -18.036 1.00 95.44 142 GLU A CA 1
ATOM 1195 C C . GLU A 1 142 ? 14.053 10.547 -18.352 1.00 95.44 142 GLU A C 1
ATOM 1197 O O . GLU A 1 142 ? 14.906 10.030 -19.070 1.00 95.44 142 GLU A O 1
ATOM 1202 N N . ILE A 1 143 ? 12.995 9.860 -17.903 1.00 95.12 143 ILE A N 1
ATOM 1203 C CA . ILE A 1 143 ? 12.764 8.440 -18.203 1.00 95.12 143 ILE A CA 1
ATOM 1204 C C . ILE A 1 143 ? 12.650 8.220 -19.714 1.00 95.12 143 ILE A C 1
ATOM 1206 O O . ILE A 1 143 ? 13.269 7.300 -20.245 1.00 95.12 143 ILE A O 1
ATOM 1210 N N . ALA A 1 144 ? 11.879 9.055 -20.415 1.00 94.69 144 ALA A N 1
ATOM 1211 C CA . ALA A 1 144 ? 11.708 8.951 -21.861 1.00 94.69 144 ALA A CA 1
ATOM 1212 C C . ALA A 1 144 ? 13.031 9.164 -22.613 1.00 94.69 144 ALA A C 1
ATOM 1214 O O . ALA A 1 144 ? 13.333 8.405 -23.535 1.00 94.69 144 ALA A O 1
ATOM 1215 N N . HIS A 1 145 ? 13.840 10.141 -22.192 1.00 95.62 145 HIS A N 1
ATOM 1216 C CA . HIS A 1 145 ? 15.162 10.382 -22.764 1.00 95.62 145 HIS A CA 1
ATOM 1217 C C . HIS A 1 145 ? 16.085 9.179 -22.561 1.00 95.62 145 HIS A C 1
ATOM 1219 O O . HIS A 1 145 ? 16.631 8.669 -23.533 1.00 95.62 145 HIS A O 1
ATOM 1225 N N . THR A 1 146 ? 16.203 8.664 -21.331 1.00 95.25 146 THR A N 1
ATOM 1226 C CA . THR A 1 146 ? 17.065 7.504 -21.054 1.00 95.25 146 THR A CA 1
ATOM 1227 C C . THR A 1 146 ? 16.589 6.245 -21.779 1.00 95.25 146 THR A C 1
ATOM 1229 O O . THR A 1 146 ? 17.410 5.474 -22.263 1.00 95.25 146 THR A O 1
ATOM 1232 N N . LEU A 1 147 ? 15.275 6.024 -21.895 1.00 95.50 147 LEU A N 1
ATOM 1233 C CA . LEU A 1 147 ? 14.734 4.910 -22.681 1.00 95.50 147 LEU A CA 1
ATOM 1234 C C . LEU A 1 147 ? 15.082 5.040 -24.168 1.00 95.50 147 LEU A C 1
ATOM 1236 O O . LEU A 1 147 ? 15.452 4.049 -24.788 1.00 95.50 147 LEU A O 1
ATOM 1240 N N . THR A 1 148 ? 14.989 6.250 -24.721 1.00 95.19 148 THR A N 1
ATOM 1241 C CA . THR A 1 148 ? 15.333 6.524 -26.125 1.00 95.19 148 THR A CA 1
ATOM 1242 C C . THR A 1 148 ? 16.830 6.354 -26.368 1.00 95.19 148 THR A C 1
ATOM 1244 O O . THR A 1 148 ? 17.231 5.715 -27.331 1.00 95.19 148 THR A O 1
ATOM 1247 N N . GLU A 1 149 ? 17.669 6.866 -25.468 1.00 94.38 149 GLU A N 1
ATOM 1248 C CA . GLU A 1 149 ? 19.122 6.682 -25.503 1.00 94.38 149 GLU A CA 1
ATOM 1249 C C . GLU A 1 149 ? 19.501 5.198 -25.468 1.00 94.38 149 GLU A C 1
ATOM 1251 O O . GLU A 1 149 ? 20.315 4.738 -26.269 1.00 94.38 149 GLU A O 1
ATOM 1256 N N . MET A 1 150 ? 18.858 4.432 -24.585 1.00 93.88 150 MET A N 1
ATOM 1257 C CA . MET A 1 150 ? 19.064 2.994 -24.479 1.00 93.88 150 MET A CA 1
ATOM 1258 C C . MET A 1 150 ? 18.629 2.262 -25.756 1.00 93.88 150 MET A C 1
ATOM 1260 O O . MET A 1 150 ? 19.354 1.390 -26.228 1.00 93.88 150 MET A O 1
ATOM 1264 N N . GLU A 1 151 ? 17.492 2.645 -26.343 1.00 93.44 151 GLU A N 1
ATOM 1265 C CA . GLU A 1 151 ? 16.994 2.083 -27.602 1.00 93.44 151 GLU A CA 1
ATOM 1266 C C . GLU A 1 151 ? 17.924 2.391 -28.779 1.00 93.44 151 GLU A C 1
ATOM 1268 O O . GLU A 1 151 ? 18.270 1.485 -29.532 1.00 93.44 151 GLU A O 1
ATOM 1273 N N . ASN A 1 152 ? 18.415 3.625 -28.891 1.00 92.75 152 ASN A N 1
ATOM 1274 C CA . ASN A 1 152 ? 19.395 4.001 -29.910 1.00 92.75 152 ASN A CA 1
ATOM 1275 C C . ASN A 1 152 ? 20.675 3.170 -29.770 1.00 92.75 152 ASN A C 1
ATOM 1277 O O . ASN A 1 152 ? 21.211 2.667 -30.753 1.00 92.75 152 ASN A O 1
ATOM 1281 N N . CYS A 1 153 ? 21.155 2.971 -28.540 1.00 91.12 153 CYS A N 1
ATOM 1282 C CA . CYS A 1 153 ? 22.305 2.109 -28.312 1.00 91.12 153 CYS A CA 1
ATOM 1283 C C . CYS A 1 153 ? 22.027 0.654 -28.715 1.00 91.12 153 CYS A C 1
ATOM 1285 O O . CYS A 1 153 ? 22.918 -0.010 -29.240 1.00 91.12 153 CYS A O 1
ATOM 1287 N N . PHE A 1 154 ? 20.808 0.152 -28.498 1.00 90.75 154 PHE A N 1
ATOM 1288 C CA . PHE A 1 154 ? 20.415 -1.175 -28.966 1.00 90.75 154 PHE A CA 1
ATOM 1289 C C . PHE A 1 154 ? 20.422 -1.267 -30.492 1.00 90.75 154 PHE A C 1
ATOM 1291 O O . PHE A 1 154 ? 20.968 -2.231 -31.014 1.00 90.75 154 PHE A O 1
ATOM 1298 N N . GLN A 1 155 ? 19.889 -0.264 -31.193 1.00 90.06 155 GLN A N 1
ATOM 1299 C CA . GLN A 1 155 ? 19.903 -0.204 -32.658 1.00 90.06 155 GLN A CA 1
ATOM 1300 C C . GLN A 1 155 ? 21.324 -0.137 -33.224 1.00 90.06 155 GLN A C 1
ATOM 1302 O O . GLN A 1 155 ? 21.609 -0.752 -34.243 1.00 90.06 155 GLN A O 1
ATOM 1307 N N . LEU A 1 156 ? 22.246 0.558 -32.550 1.00 89.62 156 LEU A N 1
ATOM 1308 C CA . LEU A 1 156 ? 23.652 0.589 -32.962 1.00 89.62 156 LEU A CA 1
ATOM 1309 C C . LEU A 1 156 ? 24.360 -0.757 -32.752 1.00 89.62 156 LEU A C 1
ATOM 1311 O O . LEU A 1 156 ? 25.233 -1.119 -33.536 1.00 89.62 156 LEU A O 1
ATOM 1315 N N . LEU A 1 157 ? 24.019 -1.488 -31.684 1.00 87.50 157 LEU A N 1
ATOM 1316 C CA . LEU A 1 157 ? 24.616 -2.796 -31.388 1.00 87.50 157 LEU A CA 1
ATOM 1317 C C . LEU A 1 157 ? 24.010 -3.920 -32.234 1.00 87.50 157 LEU A C 1
ATOM 1319 O O . LEU A 1 157 ? 24.722 -4.849 -32.609 1.00 87.50 157 LEU A O 1
ATOM 1323 N N . MET A 1 158 ? 22.710 -3.842 -32.509 1.00 84.12 158 MET A N 1
ATOM 1324 C CA . MET A 1 158 ? 21.960 -4.778 -33.340 1.00 84.12 158 MET A CA 1
ATOM 1325 C C . MET A 1 158 ? 20.950 -4.004 -34.203 1.00 84.12 158 MET A C 1
ATOM 1327 O O . MET A 1 158 ? 19.801 -3.830 -33.785 1.00 84.12 158 MET A O 1
ATOM 1331 N N . PRO A 1 159 ? 21.372 -3.533 -35.390 1.00 81.69 159 PRO A N 1
ATOM 1332 C CA . PRO A 1 159 ? 20.473 -2.910 -36.357 1.00 81.69 159 PRO A CA 1
ATOM 1333 C C . PRO A 1 159 ? 19.403 -3.897 -36.828 1.00 81.69 159 PRO A C 1
ATOM 1335 O O . PRO A 1 159 ? 19.653 -5.107 -36.867 1.00 81.69 159 PRO A O 1
ATOM 1338 N N . ASP A 1 160 ? 18.226 -3.399 -37.207 1.00 79.12 160 ASP A N 1
ATOM 1339 C CA . ASP A 1 160 ? 17.199 -4.248 -37.806 1.00 79.12 160 ASP A CA 1
ATOM 1340 C C . ASP A 1 160 ? 17.716 -4.789 -39.158 1.00 79.12 160 ASP A C 1
ATOM 1342 O O . ASP A 1 160 ? 18.157 -4.003 -40.003 1.00 79.12 160 ASP A O 1
ATOM 1346 N N . PRO A 1 161 ? 17.690 -6.114 -39.405 1.00 70.00 161 PRO A N 1
ATOM 1347 C CA . PRO A 1 161 ? 18.068 -6.692 -40.694 1.00 70.00 161 PRO A CA 1
ATOM 1348 C C . PRO A 1 161 ? 17.328 -6.093 -41.902 1.00 70.00 161 PRO A C 1
ATOM 1350 O O . PRO A 1 161 ? 17.836 -6.175 -43.020 1.00 70.00 161 PRO A O 1
ATOM 1353 N N . PHE A 1 162 ? 16.154 -5.490 -41.695 1.00 69.50 162 PHE A N 1
ATOM 1354 C CA . PHE A 1 162 ? 15.355 -4.855 -42.744 1.00 69.50 162 PHE A CA 1
ATOM 1355 C C . PHE A 1 162 ? 15.657 -3.358 -42.948 1.00 69.50 162 PHE A C 1
ATOM 1357 O O . PHE A 1 162 ? 15.227 -2.796 -43.955 1.00 69.50 162 PHE A O 1
ATOM 1364 N N . ASP A 1 163 ? 16.457 -2.729 -42.079 1.00 65.25 163 ASP A N 1
ATOM 1365 C CA . ASP A 1 163 ? 16.910 -1.337 -42.251 1.00 65.25 163 ASP A CA 1
ATOM 1366 C C . ASP A 1 163 ? 18.038 -1.205 -43.300 1.00 65.25 163 ASP A C 1
ATOM 1368 O O . ASP A 1 163 ? 18.395 -0.101 -43.705 1.00 65.25 163 ASP A O 1
ATOM 1372 N N . PHE A 1 164 ? 18.576 -2.323 -43.805 1.00 57.09 164 PHE A N 1
ATOM 1373 C CA . PHE A 1 164 ? 19.609 -2.368 -44.851 1.00 57.09 164 PHE A CA 1
ATOM 1374 C C . PHE A 1 164 ? 19.056 -2.305 -46.283 1.00 57.09 164 PHE A C 1
ATOM 1376 O O . PHE A 1 164 ? 19.708 -2.792 -47.210 1.00 57.09 164 PHE A O 1
ATOM 1383 N N . THR A 1 165 ? 17.873 -1.724 -46.505 1.00 53.50 165 THR A N 1
ATOM 1384 C CA . THR A 1 165 ? 17.406 -1.458 -47.874 1.00 53.50 165 THR A CA 1
ATOM 1385 C C . THR A 1 165 ? 18.326 -0.419 -48.515 1.00 53.50 165 THR A C 1
ATOM 1387 O O . THR A 1 165 ? 18.183 0.789 -48.357 1.00 53.50 165 THR A O 1
ATOM 1390 N N . VAL A 1 166 ? 19.349 -0.916 -49.210 1.00 47.12 166 VAL A N 1
ATOM 1391 C CA . VAL A 1 166 ? 20.154 -0.144 -50.147 1.00 47.12 166 VAL A CA 1
ATOM 1392 C C . VAL A 1 166 ? 19.155 0.478 -51.110 1.00 47.12 166 VAL A C 1
ATOM 1394 O O . VAL A 1 166 ? 18.410 -0.244 -51.767 1.00 47.12 166 VAL A O 1
ATOM 1397 N N . ASN A 1 167 ? 19.084 1.806 -51.129 1.00 45.19 167 ASN A N 1
ATOM 1398 C CA . ASN A 1 167 ? 18.299 2.540 -52.106 1.00 45.19 167 ASN A CA 1
ATOM 1399 C C . ASN A 1 167 ? 18.744 2.092 -53.505 1.00 45.19 167 ASN A C 1
ATOM 1401 O O . ASN A 1 167 ? 19.771 2.551 -54.009 1.00 45.19 167 ASN A O 1
ATOM 1405 N N . ASP A 1 168 ? 17.987 1.188 -54.123 1.00 42.09 168 ASP A N 1
ATOM 1406 C CA . ASP A 1 168 ? 18.044 0.972 -55.556 1.00 42.09 168 ASP A CA 1
ATOM 1407 C C . ASP A 1 168 ? 17.588 2.276 -56.203 1.00 42.09 168 ASP A C 1
ATOM 1409 O O . ASP A 1 168 ? 16.402 2.581 -56.256 1.00 42.09 168 ASP A O 1
ATOM 1413 N N . THR A 1 169 ? 18.580 3.042 -56.653 1.00 39.72 169 THR A N 1
ATOM 1414 C CA . THR A 1 169 ? 18.506 4.056 -57.706 1.00 39.72 169 THR A CA 1
ATOM 1415 C C . THR A 1 169 ? 17.351 5.052 -57.557 1.00 39.72 169 THR A C 1
ATOM 1417 O O . THR A 1 169 ? 16.224 4.784 -57.967 1.00 39.72 169 THR A O 1
ATOM 1420 N N . GLU A 1 170 ? 17.657 6.256 -57.066 1.00 39.47 170 GLU A N 1
ATOM 1421 C CA . GLU A 1 170 ? 16.805 7.440 -57.229 1.00 39.47 170 GLU A CA 1
ATOM 1422 C C . GLU A 1 170 ? 16.469 7.651 -58.720 1.00 39.47 170 GLU A C 1
ATOM 1424 O O . GLU A 1 170 ? 17.179 8.323 -59.467 1.00 39.47 170 GLU A O 1
ATOM 1429 N N . LEU A 1 171 ? 15.371 7.056 -59.180 1.00 39.12 171 LEU A N 1
ATOM 1430 C CA . LEU A 1 171 ? 14.654 7.489 -60.367 1.00 39.12 171 LEU A CA 1
ATOM 1431 C C . LEU A 1 171 ? 13.664 8.554 -59.908 1.00 39.12 171 LEU A C 1
ATOM 1433 O O . LEU A 1 171 ? 12.520 8.268 -59.559 1.00 39.12 171 LEU A O 1
ATOM 1437 N N . GLU A 1 172 ? 14.146 9.794 -59.896 1.00 31.84 172 GLU A N 1
ATOM 1438 C CA . GLU A 1 172 ? 13.328 10.997 -59.770 1.00 31.84 172 GLU A CA 1
ATOM 1439 C C . GLU A 1 172 ? 12.117 10.926 -60.726 1.00 31.84 172 GLU A C 1
ATOM 1441 O O . GLU A 1 172 ? 12.292 10.817 -61.948 1.00 31.84 172 GLU A O 1
ATOM 1446 N N . PRO A 1 173 ? 10.870 11.007 -60.226 1.00 31.95 173 PRO A N 1
ATOM 1447 C CA . PRO A 1 173 ? 9.706 11.087 -61.085 1.00 31.95 173 PRO A CA 1
ATOM 1448 C C . PRO A 1 173 ? 9.643 12.478 -61.722 1.00 31.95 173 PRO A C 1
ATOM 1450 O O . PRO A 1 173 ? 9.342 13.483 -61.076 1.00 31.95 173 PRO A O 1
ATOM 1453 N N . SER A 1 174 ? 9.901 12.508 -63.029 1.00 30.42 174 SER A N 1
ATOM 1454 C CA . SER A 1 174 ? 9.690 13.650 -63.918 1.00 30.42 174 SER A CA 1
ATOM 1455 C C . SER A 1 174 ? 8.296 14.260 -63.707 1.00 30.42 174 SER A C 1
ATOM 1457 O O . SER A 1 174 ? 7.275 13.678 -64.080 1.00 30.42 174 SER A O 1
ATOM 1459 N N . LYS A 1 175 ? 8.238 15.450 -63.096 1.00 33.09 175 LYS A N 1
ATOM 1460 C CA . LYS A 1 175 ? 7.019 16.263 -63.037 1.00 33.09 175 LYS A CA 1
ATOM 1461 C C . LYS A 1 175 ? 6.824 16.983 -64.370 1.00 33.09 175 LYS A C 1
ATOM 1463 O O . LYS A 1 175 ? 7.629 17.823 -64.764 1.00 33.09 175 LYS A O 1
ATOM 1468 N N . GLN A 1 176 ? 5.713 16.665 -65.027 1.00 28.62 176 GLN A N 1
ATOM 1469 C CA . GLN A 1 176 ? 5.152 17.403 -66.156 1.00 28.62 176 GLN A CA 1
ATOM 1470 C C . GLN A 1 176 ? 4.923 18.882 -65.787 1.00 28.62 176 GLN A C 1
ATOM 1472 O O . GLN A 1 176 ? 4.267 19.183 -64.790 1.00 28.62 176 GLN A O 1
ATOM 1477 N N . MET A 1 177 ? 5.433 19.802 -66.613 1.00 25.92 177 MET A N 1
ATOM 1478 C CA . MET A 1 177 ? 5.037 21.216 -66.618 1.00 25.92 177 MET A CA 1
ATOM 1479 C C . MET A 1 177 ? 3.801 21.424 -67.503 1.00 25.92 177 MET A C 1
ATOM 1481 O O . MET A 1 177 ? 3.737 20.906 -68.617 1.00 25.92 177 MET A O 1
ATOM 1485 N N . THR A 1 178 ? 2.868 22.256 -67.041 1.00 26.47 178 THR A N 1
ATOM 1486 C CA . THR A 1 178 ? 1.879 22.965 -67.871 1.00 26.47 178 THR A CA 1
ATOM 1487 C C . THR A 1 178 ? 2.398 24.369 -68.237 1.00 26.47 178 THR A C 1
ATOM 1489 O O . THR A 1 178 ? 3.123 24.955 -67.429 1.00 26.47 178 THR A O 1
ATOM 1492 N N . PRO A 1 179 ? 2.033 24.940 -69.402 1.00 32.88 179 PRO A N 1
ATOM 1493 C CA . PRO A 1 179 ? 2.544 26.229 -69.879 1.00 32.88 179 PRO A CA 1
ATOM 1494 C C . PRO A 1 179 ? 1.637 27.411 -69.477 1.00 32.88 179 PRO A C 1
ATOM 1496 O O . PRO A 1 179 ? 0.422 27.271 -69.558 1.00 32.88 179 PRO A O 1
ATOM 1499 N N . ASP A 1 180 ? 2.202 28.555 -69.056 1.00 26.45 180 ASP A N 1
ATOM 1500 C CA . ASP A 1 180 ? 2.150 29.823 -69.824 1.00 26.45 180 ASP A CA 1
ATOM 1501 C C . ASP A 1 180 ? 2.792 31.056 -69.122 1.00 26.45 180 ASP A C 1
ATOM 1503 O O . ASP A 1 180 ? 2.638 31.262 -67.922 1.00 26.45 180 ASP A O 1
ATOM 1507 N N . GLU A 1 181 ? 3.509 31.837 -69.951 1.00 30.53 181 GLU A N 1
ATOM 1508 C CA . GLU A 1 181 ? 3.853 33.288 -70.011 1.00 30.53 181 GLU A CA 1
ATOM 1509 C C . GLU A 1 181 ? 3.762 34.230 -68.767 1.00 30.53 181 GLU A C 1
ATOM 1511 O O . GLU A 1 181 ? 2.803 34.197 -68.016 1.00 30.53 181 GLU A O 1
ATOM 1516 N N . LYS A 1 182 ? 4.626 35.242 -68.506 1.00 30.44 182 LYS A N 1
ATOM 1517 C CA . LYS A 1 182 ? 5.561 36.057 -69.325 1.00 30.44 182 LYS A CA 1
ATOM 1518 C C . LYS A 1 182 ? 6.496 36.937 -68.434 1.00 30.44 182 LYS A C 1
ATOM 1520 O O . LYS A 1 182 ? 6.023 37.625 -67.539 1.00 30.44 182 LYS A O 1
ATOM 1525 N N . ARG A 1 183 ? 7.768 37.040 -68.866 1.00 28.22 183 ARG A N 1
ATOM 1526 C CA . ARG A 1 183 ? 8.709 38.204 -68.912 1.00 28.22 183 ARG A CA 1
ATOM 1527 C C . ARG A 1 183 ? 9.485 38.786 -67.691 1.00 28.22 183 ARG A C 1
ATOM 1529 O O . ARG A 1 183 ? 8.945 39.525 -66.882 1.00 28.22 183 ARG A O 1
ATOM 1536 N N . LEU A 1 184 ? 10.819 38.699 -67.884 1.00 29.06 184 LEU A N 1
ATOM 1537 C CA . LEU A 1 184 ? 11.936 39.673 -67.727 1.00 29.06 184 LEU A CA 1
ATOM 1538 C C . LEU A 1 184 ? 12.853 39.611 -66.473 1.00 29.06 184 LEU A C 1
ATOM 1540 O O . LEU A 1 184 ? 12.416 39.679 -65.336 1.00 29.06 184 LEU A O 1
ATOM 1544 N N . ALA A 1 185 ? 14.155 39.490 -66.784 1.00 28.75 185 ALA A N 1
ATOM 1545 C CA . ALA A 1 185 ? 15.379 39.268 -65.984 1.00 28.75 185 ALA A CA 1
ATOM 1546 C C . ALA A 1 185 ? 15.970 40.604 -65.406 1.00 28.75 185 ALA A C 1
ATOM 1548 O O . ALA A 1 185 ? 15.290 41.615 -65.601 1.00 28.75 185 ALA A O 1
ATOM 1549 N N . PRO A 1 186 ? 17.204 40.720 -64.812 1.00 38.41 186 PRO A N 1
ATOM 1550 C CA . PRO A 1 186 ? 18.330 39.759 -64.806 1.00 38.41 186 PRO A CA 1
ATOM 1551 C C . PRO A 1 186 ? 19.318 39.706 -63.591 1.00 38.41 186 PRO A C 1
ATOM 1553 O O . PRO A 1 186 ? 19.330 40.559 -62.713 1.00 38.41 186 PRO A O 1
ATOM 1556 N N . CYS A 1 187 ? 20.235 38.722 -63.690 1.00 23.88 187 CYS A N 1
ATOM 1557 C CA . CYS A 1 187 ? 21.643 38.659 -63.226 1.00 23.88 187 CYS A CA 1
ATOM 1558 C C . CYS A 1 187 ? 22.002 38.573 -61.726 1.00 23.88 187 CYS A C 1
ATOM 1560 O O . CYS A 1 187 ? 21.825 39.530 -60.981 1.00 23.88 187 CYS A O 1
ATOM 1562 N N . SER A 1 188 ? 22.787 37.546 -61.350 1.00 29.75 188 SER A N 1
ATOM 1563 C CA . SER A 1 188 ? 24.263 37.669 -61.235 1.00 29.75 188 SER A CA 1
ATOM 1564 C C . SER A 1 188 ? 24.978 36.372 -60.807 1.00 29.75 188 SER A C 1
ATOM 1566 O O . SER A 1 188 ? 24.487 35.656 -59.943 1.00 29.75 188 SER A O 1
ATOM 1568 N N . SER A 1 189 ? 26.188 36.202 -61.377 1.00 29.19 189 SER A N 1
ATOM 1569 C CA . SER A 1 189 ? 27.405 35.509 -60.873 1.00 29.19 189 SER A CA 1
ATOM 1570 C C . SER A 1 189 ? 27.355 33.989 -60.619 1.00 29.19 189 SER A C 1
ATOM 1572 O O . SER A 1 189 ? 26.433 33.504 -59.990 1.00 29.19 189 SER A O 1
ATOM 1574 N N . SER A 1 190 ? 28.333 33.156 -60.998 1.00 31.25 190 SER A N 1
ATOM 1575 C CA . SER A 1 190 ? 29.676 33.358 -61.572 1.00 31.25 190 SER A CA 1
ATOM 1576 C C . SER A 1 190 ? 30.306 31.984 -61.892 1.00 31.25 190 SER A C 1
ATOM 1578 O O . SER A 1 190 ? 30.224 31.098 -61.052 1.00 31.25 190 SER A O 1
ATOM 1580 N N . GLN A 1 191 ? 30.927 31.866 -63.078 1.00 30.14 191 GLN A N 1
ATOM 1581 C CA . GLN A 1 191 ? 32.247 31.257 -63.388 1.00 30.14 191 GLN A CA 1
ATOM 1582 C C . GLN A 1 191 ? 32.649 29.889 -62.778 1.00 30.14 191 GLN A C 1
ATOM 1584 O O . GLN A 1 191 ? 32.696 29.742 -61.566 1.00 30.14 191 GLN A O 1
ATOM 1589 N N . MET A 1 192 ? 32.883 28.874 -63.637 1.00 27.61 192 MET A N 1
ATOM 1590 C CA . MET A 1 192 ? 34.206 28.358 -64.121 1.00 27.61 192 MET A CA 1
ATOM 1591 C C . MET A 1 192 ? 34.853 27.389 -63.107 1.00 27.61 192 MET A C 1
ATOM 1593 O O . MET A 1 192 ? 34.832 27.670 -61.922 1.00 27.61 192 MET A O 1
ATOM 1597 N N . GLU A 1 193 ? 35.413 26.218 -63.428 1.00 26.91 193 GLU A N 1
ATOM 1598 C CA . GLU A 1 193 ? 36.048 25.641 -64.630 1.00 26.91 193 GLU A CA 1
ATOM 1599 C C . GLU A 1 193 ? 36.010 24.088 -64.496 1.00 26.91 193 GLU A C 1
ATOM 1601 O O . GLU A 1 193 ? 36.060 23.575 -63.382 1.00 26.91 193 GLU A O 1
ATOM 1606 N N . VAL A 1 194 ? 35.680 23.303 -65.537 1.00 25.22 194 VAL A N 1
ATOM 1607 C CA . VAL A 1 194 ? 36.583 22.642 -66.526 1.00 25.22 194 VAL A CA 1
ATOM 1608 C C . VAL A 1 194 ? 37.581 21.660 -65.873 1.00 25.22 194 VAL A C 1
ATOM 1610 O O . VAL A 1 194 ? 38.491 22.065 -65.164 1.00 25.22 194 VAL A O 1
ATOM 1613 N N . SER A 1 195 ? 37.448 20.336 -66.043 1.00 28.53 195 SER A N 1
ATOM 1614 C CA . SER A 1 195 ? 38.040 19.519 -67.136 1.00 28.53 195 SER A CA 1
ATOM 1615 C C . SER A 1 195 ? 37.448 18.086 -67.048 1.00 28.53 195 SER A C 1
ATOM 1617 O O . SER A 1 195 ? 37.382 17.555 -65.946 1.00 28.53 195 SER A O 1
ATOM 1619 N N . GLN A 1 196 ? 36.832 17.455 -68.066 1.00 27.30 196 GLN A N 1
ATOM 1620 C CA . GLN A 1 196 ? 37.380 16.908 -69.332 1.00 27.30 196 GLN A CA 1
ATOM 1621 C C . GLN A 1 196 ? 38.417 15.792 -69.058 1.00 27.30 196 GLN A C 1
ATOM 1623 O O . GLN A 1 196 ? 39.370 16.047 -68.340 1.00 27.30 196 GLN A O 1
ATOM 1628 N N . ALA A 1 197 ? 38.365 14.542 -69.538 1.00 25.92 197 ALA A N 1
ATOM 1629 C CA . ALA A 1 197 ? 37.643 13.791 -70.578 1.00 25.92 197 ALA A CA 1
ATOM 1630 C C . ALA A 1 197 ? 37.701 12.281 -70.176 1.00 25.92 197 ALA A C 1
ATOM 1632 O O . ALA A 1 197 ? 38.521 11.918 -69.342 1.00 25.92 197 ALA A O 1
ATOM 1633 N N . TYR A 1 198 ? 36.874 11.349 -70.657 1.00 27.58 198 TYR A N 1
ATOM 1634 C CA . TYR A 1 198 ? 36.957 10.762 -71.998 1.00 27.58 198 TYR A CA 1
ATOM 1635 C C . TYR A 1 198 ? 35.720 9.895 -72.271 1.00 27.58 198 TYR A C 1
ATOM 1637 O O . TYR A 1 198 ? 35.334 9.057 -71.461 1.00 27.58 198 TYR A O 1
ATOM 1645 N N . PHE A 1 199 ? 35.141 10.105 -73.449 1.00 26.92 199 PHE A N 1
ATOM 1646 C CA . PHE A 1 199 ? 34.145 9.259 -74.092 1.00 26.92 199 PHE A CA 1
ATOM 1647 C C . PHE A 1 199 ? 34.890 8.135 -74.829 1.00 26.92 199 PHE A C 1
ATOM 1649 O O . PHE A 1 199 ? 35.818 8.414 -75.589 1.00 26.92 199 PHE A O 1
ATOM 1656 N N . GLY A 1 200 ? 34.476 6.888 -74.630 1.00 28.33 200 GLY A N 1
ATOM 1657 C CA . GLY A 1 200 ? 34.847 5.738 -75.452 1.00 28.33 200 GLY A CA 1
ATOM 1658 C C . GLY A 1 200 ? 33.603 4.874 -75.618 1.00 28.33 200 GLY A C 1
ATOM 1659 O O . GLY A 1 200 ? 33.038 4.422 -74.629 1.00 28.33 200 GLY A O 1
ATOM 1660 N N . CYS A 1 201 ? 33.134 4.731 -76.854 1.00 28.67 201 CYS A N 1
ATOM 1661 C CA . CYS A 1 201 ? 31.942 3.983 -77.247 1.00 28.67 201 CYS A CA 1
ATOM 1662 C C . CYS A 1 201 ? 32.350 2.893 -78.252 1.00 28.67 201 CYS A C 1
ATOM 1664 O O . CYS A 1 201 ? 33.341 3.096 -78.958 1.00 28.67 201 CYS A O 1
ATOM 1666 N N . MET A 1 202 ? 31.514 1.843 -78.347 1.00 31.30 202 MET A N 1
ATOM 1667 C CA . MET A 1 202 ? 31.573 0.621 -79.183 1.00 31.30 202 MET A CA 1
ATOM 1668 C C . MET A 1 202 ? 32.341 -0.534 -78.491 1.00 31.30 202 MET A C 1
ATOM 1670 O O . MET A 1 202 ? 33.449 -0.313 -78.019 1.00 31.30 202 MET A O 1
ATOM 1674 N N . ASP A 1 203 ? 31.872 -1.781 -78.385 1.00 29.23 203 ASP A N 1
ATOM 1675 C CA . ASP A 1 203 ? 30.653 -2.460 -78.854 1.00 29.23 203 ASP A CA 1
ATOM 1676 C C . ASP A 1 203 ? 30.559 -3.860 -78.190 1.00 29.23 203 ASP A C 1
ATOM 1678 O O . ASP A 1 203 ? 31.590 -4.405 -77.798 1.00 29.23 203 ASP A O 1
ATOM 1682 N N . ASP A 1 204 ? 29.336 -4.392 -78.103 1.00 33.75 204 ASP A N 1
ATOM 1683 C CA . ASP A 1 204 ? 28.897 -5.801 -78.020 1.00 33.75 204 ASP A CA 1
ATOM 1684 C C . ASP A 1 204 ? 29.618 -6.848 -77.131 1.00 33.75 204 ASP A C 1
ATOM 1686 O O . ASP A 1 204 ? 30.702 -7.332 -77.431 1.00 33.75 204 ASP A O 1
ATOM 1690 N N . GLU A 1 205 ? 28.925 -7.333 -76.091 1.00 37.53 205 GLU A N 1
ATOM 1691 C CA . GLU A 1 205 ? 28.233 -8.640 -76.124 1.00 37.53 205 GLU A CA 1
ATOM 1692 C C . GLU A 1 205 ? 27.374 -8.829 -74.857 1.00 37.53 205 GLU A C 1
ATOM 1694 O O . GLU A 1 205 ? 27.833 -8.767 -73.716 1.00 37.53 205 GLU A O 1
ATOM 1699 N N . GLN A 1 206 ? 26.086 -9.070 -75.081 1.00 46.50 206 GLN A N 1
ATOM 1700 C CA . GLN A 1 206 ? 25.051 -9.308 -74.082 1.00 46.50 206 GLN A CA 1
ATOM 1701 C C . GLN A 1 206 ? 24.602 -10.775 -74.173 1.00 46.50 206 GLN A C 1
ATOM 1703 O O . GLN A 1 206 ? 24.372 -11.267 -75.277 1.00 46.50 206 GLN A O 1
ATOM 1708 N N . PRO A 1 207 ? 24.312 -11.441 -73.043 1.00 41.22 207 PRO A N 1
ATOM 1709 C CA . PRO A 1 207 ? 23.205 -12.394 -73.000 1.00 41.22 207 PRO A CA 1
ATOM 1710 C C . PRO A 1 207 ? 22.236 -11.983 -71.877 1.00 41.22 207 PRO A C 1
ATOM 1712 O O . PRO A 1 207 ? 22.596 -11.911 -70.710 1.00 41.22 207 PRO A O 1
ATOM 1715 N N . CYS A 1 208 ? 21.079 -11.423 -72.230 1.00 35.66 208 CYS A N 1
ATOM 1716 C CA . CYS A 1 208 ? 19.792 -12.102 -72.445 1.00 35.66 208 CYS A CA 1
ATOM 1717 C C . CYS A 1 208 ? 18.969 -12.323 -71.158 1.00 35.66 208 CYS A C 1
ATOM 1719 O O . CYS A 1 208 ? 19.066 -13.341 -70.489 1.00 35.66 208 CYS A O 1
ATOM 1721 N N . CYS A 1 209 ? 18.095 -11.337 -70.926 1.00 35.88 209 CYS A N 1
ATOM 1722 C CA . CYS A 1 209 ? 16.674 -11.450 -70.581 1.00 35.88 209 CYS A CA 1
ATOM 1723 C C . CYS A 1 209 ? 16.239 -12.306 -69.378 1.00 35.88 209 CYS A C 1
ATOM 1725 O O . CYS A 1 209 ? 16.121 -13.523 -69.461 1.00 35.88 209 CYS A O 1
ATOM 1727 N N . SER A 1 210 ? 15.706 -11.622 -68.365 1.00 37.28 210 SER A N 1
ATOM 1728 C CA . SER A 1 210 ? 14.381 -11.952 -67.821 1.00 37.28 210 SER A CA 1
ATOM 1729 C C . SER A 1 210 ? 13.676 -10.659 -67.419 1.00 37.28 210 SER A C 1
ATOM 1731 O O . SER A 1 210 ? 13.917 -10.082 -66.364 1.00 37.28 210 SER A O 1
ATOM 1733 N N . LYS A 1 211 ? 12.857 -10.176 -68.355 1.00 42.75 211 LYS A N 1
ATOM 1734 C CA . LYS A 1 211 ? 11.778 -9.222 -68.119 1.00 42.75 211 LYS A CA 1
ATOM 1735 C C . LYS A 1 211 ? 10.584 -10.017 -67.586 1.00 42.75 211 LYS A C 1
ATOM 1737 O O . LYS A 1 211 ? 10.356 -11.134 -68.039 1.00 42.75 211 LYS A O 1
ATOM 1742 N N . ASP A 1 212 ? 9.848 -9.376 -66.687 1.00 44.25 212 ASP A N 1
ATOM 1743 C CA . ASP A 1 212 ? 8.490 -9.706 -66.246 1.00 44.25 212 ASP A CA 1
ATOM 1744 C C . ASP A 1 212 ? 8.340 -10.814 -65.187 1.00 44.25 212 ASP A C 1
ATOM 1746 O O . ASP A 1 212 ? 8.042 -11.965 -65.489 1.00 44.25 212 ASP A O 1
ATOM 1750 N N . VAL A 1 213 ? 8.392 -10.415 -63.908 1.00 33.09 213 VAL A N 1
ATOM 1751 C CA . VAL A 1 213 ? 7.545 -11.023 -62.867 1.00 33.09 213 VAL A CA 1
ATOM 1752 C C . VAL A 1 213 ? 6.898 -9.904 -62.048 1.00 33.09 213 VAL A C 1
ATOM 1754 O O . VAL A 1 213 ? 7.566 -9.036 -61.493 1.00 33.09 213 VAL A O 1
ATOM 1757 N N . LEU A 1 214 ? 5.568 -9.906 -62.059 1.00 32.91 214 LEU A N 1
ATOM 1758 C CA . LEU A 1 214 ? 4.672 -8.905 -61.489 1.00 32.91 214 LEU A CA 1
ATOM 1759 C C . LEU A 1 214 ? 4.717 -8.893 -59.952 1.00 32.91 214 LEU A C 1
ATOM 1761 O O . LEU A 1 214 ? 4.509 -9.925 -59.318 1.00 32.91 214 LEU A O 1
ATOM 1765 N N . SER A 1 215 ? 4.864 -7.707 -59.358 1.00 30.86 215 SER A N 1
ATOM 1766 C CA . SER A 1 215 ? 4.615 -7.477 -57.930 1.00 30.86 215 SER A CA 1
ATOM 1767 C C . SER A 1 215 ? 3.118 -7.276 -57.680 1.00 30.86 215 SER A C 1
ATOM 1769 O O . SER A 1 215 ? 2.575 -6.205 -57.947 1.00 30.86 215 SER A O 1
ATOM 1771 N N . VAL A 1 216 ? 2.448 -8.294 -57.138 1.00 32.06 216 VAL A N 1
ATOM 1772 C CA . VAL A 1 216 ? 1.130 -8.163 -56.499 1.00 32.06 216 VAL A CA 1
ATOM 1773 C C . VAL A 1 216 ? 1.318 -8.355 -55.002 1.00 32.06 216 VAL A C 1
ATOM 1775 O O . VAL A 1 216 ? 1.464 -9.480 -54.541 1.00 32.06 216 VAL A O 1
ATOM 1778 N N . SER A 1 217 ? 1.266 -7.254 -54.253 1.00 29.20 217 SER A N 1
ATOM 1779 C CA . SER A 1 217 ? 1.105 -7.274 -52.796 1.00 29.20 217 SER A CA 1
ATOM 1780 C C . SER A 1 217 ? 0.283 -6.067 -52.357 1.00 29.20 217 SER A C 1
ATOM 1782 O O . SER A 1 217 ? 0.804 -5.087 -51.834 1.00 29.20 217 SER A O 1
ATOM 1784 N N . GLN A 1 218 ? -1.029 -6.150 -52.570 1.00 28.92 218 GLN A N 1
ATOM 1785 C CA . GLN A 1 218 ? -2.001 -5.395 -51.791 1.00 28.92 218 GLN A CA 1
ATOM 1786 C C . GLN A 1 218 ? -2.789 -6.406 -50.965 1.00 28.92 218 GLN A C 1
ATOM 1788 O O . GLN A 1 218 ? -3.571 -7.178 -51.511 1.00 28.92 218 GLN A O 1
ATOM 1793 N N . CYS A 1 219 ? -2.598 -6.399 -49.648 1.00 25.28 219 CYS A N 1
ATOM 1794 C CA . CYS A 1 219 ? -3.587 -6.966 -48.744 1.00 25.28 219 CYS A CA 1
ATOM 1795 C C . CYS A 1 219 ? -3.806 -6.000 -47.584 1.00 25.28 219 CYS A C 1
ATOM 1797 O O . CYS A 1 219 ? -2.994 -5.865 -46.669 1.00 25.28 219 CYS A O 1
ATOM 1799 N N . VAL A 1 220 ? -4.925 -5.291 -47.692 1.00 27.39 220 VAL A N 1
ATOM 1800 C CA . VAL A 1 220 ? -5.540 -4.500 -46.634 1.00 27.39 220 VAL A CA 1
ATOM 1801 C C . VAL A 1 220 ? -6.186 -5.460 -45.633 1.00 27.39 220 VAL A C 1
ATOM 1803 O O . VAL A 1 220 ? -6.773 -6.473 -46.004 1.00 27.39 220 VAL A O 1
ATOM 1806 N N . ARG A 1 221 ? -6.041 -5.119 -44.354 1.00 31.64 221 ARG A N 1
ATOM 1807 C CA . ARG A 1 221 ? -6.685 -5.733 -43.188 1.00 31.64 221 ARG A CA 1
ATOM 1808 C C . ARG A 1 221 ? -8.179 -5.408 -43.150 1.00 31.64 221 ARG A C 1
ATOM 1810 O O . ARG A 1 221 ? -8.523 -4.243 -43.340 1.00 31.64 221 ARG A O 1
ATOM 1817 N N . THR A 1 222 ? -9.026 -6.355 -42.744 1.00 26.22 222 THR A N 1
ATOM 1818 C CA . THR A 1 222 ? -10.213 -6.070 -41.904 1.00 26.22 222 THR A CA 1
ATOM 1819 C C . THR A 1 222 ? -10.763 -7.360 -41.269 1.00 26.22 222 THR A C 1
ATOM 1821 O O . THR A 1 222 ? -11.208 -8.251 -41.982 1.00 26.22 222 THR A O 1
ATOM 1824 N N . ASP A 1 223 ? -10.731 -7.440 -39.935 1.00 22.86 223 ASP A N 1
ATOM 1825 C CA . ASP A 1 223 ? -11.725 -8.151 -39.094 1.00 22.86 223 ASP A CA 1
ATOM 1826 C C . ASP A 1 223 ? -12.822 -7.112 -38.690 1.00 22.86 223 ASP A C 1
ATOM 1828 O O . ASP A 1 223 ? -12.572 -5.933 -38.981 1.00 22.86 223 ASP A O 1
ATOM 1832 N N . PRO A 1 224 ? -13.950 -7.385 -37.964 1.00 39.78 224 PRO A N 1
ATOM 1833 C CA . PRO A 1 224 ? -14.422 -8.615 -37.279 1.00 39.78 224 PRO A CA 1
ATOM 1834 C C . PRO A 1 224 ? -15.982 -8.873 -37.293 1.00 39.78 224 PRO A C 1
ATOM 1836 O O . PRO A 1 224 ? -16.738 -8.135 -37.916 1.00 39.78 224 PRO A O 1
ATOM 1839 N N . GLU A 1 225 ? -16.420 -9.887 -36.506 1.00 27.66 225 GLU A N 1
ATOM 1840 C CA . GLU A 1 225 ? -17.744 -10.135 -35.829 1.00 27.66 225 GLU A CA 1
ATOM 1841 C C . GLU A 1 225 ? -18.862 -10.953 -36.554 1.00 27.66 225 GLU A C 1
ATOM 1843 O O . GLU A 1 225 ? -19.297 -10.591 -37.640 1.00 27.66 225 GLU A O 1
ATOM 1848 N N . LEU A 1 226 ? -19.191 -12.191 -36.094 1.00 29.67 226 LEU A N 1
ATOM 1849 C CA . LEU A 1 226 ? -20.245 -12.655 -35.120 1.00 29.67 226 LEU A CA 1
ATOM 1850 C C . LEU A 1 226 ? -21.692 -12.585 -35.706 1.00 29.67 226 LEU A C 1
ATOM 1852 O O . LEU A 1 226 ? -22.032 -11.575 -36.296 1.00 29.67 226 LEU A O 1
ATOM 1856 N N . ASP A 1 227 ? -22.651 -13.528 -35.615 1.00 28.52 227 ASP A N 1
ATOM 1857 C CA . ASP A 1 227 ? -22.901 -14.733 -34.800 1.00 28.52 227 ASP A CA 1
ATOM 1858 C C . ASP A 1 227 ? -24.119 -15.556 -35.366 1.00 28.52 227 ASP A C 1
ATOM 1860 O O . ASP A 1 227 ? -24.911 -15.044 -36.154 1.00 28.52 227 ASP A O 1
ATOM 1864 N N . GLU A 1 228 ? -24.286 -16.790 -34.861 1.00 29.03 228 GLU A N 1
ATOM 1865 C CA . GLU A 1 228 ? -25.494 -17.648 -34.687 1.00 29.03 228 GLU A CA 1
ATOM 1866 C C . GLU A 1 228 ? -26.248 -18.435 -35.819 1.00 29.03 228 GLU A C 1
ATOM 1868 O O . GLU A 1 228 ? -27.086 -17.922 -36.553 1.00 29.03 228 GLU A O 1
ATOM 1873 N N . LYS A 1 229 ? -26.099 -19.781 -35.723 1.00 27.42 229 LYS A N 1
ATOM 1874 C CA . LYS A 1 229 ? -27.111 -20.885 -35.595 1.00 27.42 229 LYS A CA 1
ATOM 1875 C C . LYS A 1 229 ? -28.125 -21.232 -36.722 1.00 27.42 229 LYS A C 1
ATOM 1877 O O . LYS A 1 229 ? -29.125 -20.544 -36.876 1.00 27.42 229 LYS A O 1
ATOM 1882 N N . LYS A 1 230 ? -28.058 -22.469 -37.272 1.00 28.77 230 LYS A N 1
ATOM 1883 C CA . LYS A 1 230 ? -28.854 -23.686 -36.890 1.00 28.77 230 LYS A CA 1
ATOM 1884 C C . LYS A 1 230 ? -28.731 -24.858 -37.897 1.00 28.77 230 LYS A C 1
ATOM 1886 O O . LYS A 1 230 ? -28.498 -24.666 -39.080 1.00 28.77 230 LYS A O 1
ATOM 1891 N N . GLU A 1 231 ? -28.915 -26.064 -37.360 1.00 28.59 231 GLU A N 1
ATOM 1892 C CA . GLU A 1 231 ? -28.826 -27.419 -37.940 1.00 28.59 231 GLU A CA 1
ATOM 1893 C C . GLU A 1 231 ? -29.830 -27.734 -39.077 1.00 28.59 231 GLU A C 1
ATOM 1895 O O . GLU A 1 231 ? -30.969 -27.283 -39.014 1.00 28.59 231 GLU A O 1
ATOM 1900 N N . SER A 1 232 ? -29.479 -28.620 -40.030 1.00 27.03 232 SER A N 1
ATOM 1901 C CA . SER A 1 232 ? -30.104 -29.959 -40.183 1.00 27.03 232 SER A CA 1
ATOM 1902 C C . SER A 1 232 ? -29.478 -30.793 -41.323 1.00 27.03 232 SER A C 1
ATOM 1904 O O . SER A 1 232 ? -29.005 -30.263 -42.324 1.00 27.03 232 SER A O 1
ATOM 1906 N N . ASN A 1 233 ? -29.493 -32.112 -41.124 1.00 27.22 233 ASN A N 1
ATOM 1907 C CA . ASN A 1 233 ? -29.039 -33.193 -42.003 1.00 27.22 233 ASN A CA 1
ATOM 1908 C C . ASN A 1 233 ? -29.653 -33.215 -43.417 1.00 27.22 233 ASN A C 1
ATOM 1910 O O . ASN A 1 233 ? -30.863 -33.074 -43.565 1.00 27.22 233 ASN A O 1
ATOM 1914 N N . GLY A 1 234 ? -28.855 -33.697 -44.380 1.00 26.86 234 GLY A N 1
ATOM 1915 C CA . GLY A 1 234 ? -29.320 -34.703 -45.345 1.00 26.86 234 GLY A CA 1
ATOM 1916 C C . GLY A 1 234 ? -29.111 -34.397 -46.831 1.00 26.86 234 GLY A C 1
ATOM 1917 O O . GLY A 1 234 ? -29.805 -33.564 -47.393 1.00 26.86 234 GLY A O 1
ATOM 1918 N N . GLY A 1 235 ? -28.266 -35.206 -47.483 1.00 28.14 235 GLY A N 1
ATOM 1919 C CA . GLY A 1 235 ? -28.519 -35.671 -48.854 1.00 28.14 235 GLY A CA 1
ATOM 1920 C C . GLY A 1 235 ? -27.855 -34.918 -50.013 1.00 28.14 235 GLY A C 1
ATOM 1921 O O . GLY A 1 235 ? -28.440 -34.017 -50.587 1.00 28.14 235 GLY A O 1
ATOM 1922 N N . THR A 1 236 ? -26.672 -35.408 -50.392 1.00 29.14 236 THR A N 1
ATOM 1923 C CA . THR A 1 236 ? -26.201 -35.709 -51.761 1.00 29.14 236 THR A CA 1
ATOM 1924 C C . THR A 1 236 ? -26.412 -34.721 -52.928 1.00 29.14 236 THR A C 1
ATOM 1926 O O . THR A 1 236 ? -27.518 -34.466 -53.383 1.00 29.14 236 THR A O 1
ATOM 1929 N N . SER A 1 237 ? -25.249 -34.389 -53.510 1.00 31.61 237 SER A N 1
ATOM 1930 C CA . SER A 1 237 ? -24.917 -33.956 -54.881 1.00 31.61 237 SER A CA 1
ATOM 1931 C C . SER A 1 237 ? -25.399 -32.592 -55.377 1.00 31.61 237 SER A C 1
ATOM 1933 O O . SER A 1 237 ? -26.510 -32.462 -55.879 1.00 31.61 237 SER A O 1
ATOM 1935 N N . SER A 1 238 ? -24.472 -31.630 -55.418 1.00 29.77 238 SER A N 1
ATOM 1936 C CA . SER A 1 238 ? -24.200 -30.874 -56.646 1.00 29.77 238 SER A CA 1
ATOM 1937 C C . SER A 1 238 ? -22.813 -30.230 -56.571 1.00 29.77 238 SER A C 1
ATOM 1939 O O . SER A 1 238 ? -22.432 -29.664 -55.549 1.00 29.77 238 SER A O 1
ATOM 1941 N N . GLU A 1 239 ? -22.055 -30.381 -57.650 1.00 34.94 239 GLU A N 1
ATOM 1942 C CA . GLU A 1 239 ? -20.681 -29.923 -57.842 1.00 34.94 239 GLU A CA 1
ATOM 1943 C C . GLU A 1 239 ? -20.526 -28.409 -57.641 1.00 34.94 239 GLU A C 1
ATOM 1945 O O . GLU A 1 239 ? -21.276 -27.616 -58.208 1.00 34.94 239 GLU A O 1
ATOM 1950 N N . VAL A 1 240 ? -19.485 -28.010 -56.905 1.00 30.78 240 VAL A N 1
ATOM 1951 C CA . VAL A 1 240 ? -18.905 -26.668 -57.002 1.00 30.78 240 VAL A CA 1
ATOM 1952 C C . VAL A 1 240 ? -17.438 -26.854 -57.364 1.00 30.78 240 VAL A C 1
ATOM 1954 O O . VAL A 1 240 ? -16.631 -27.312 -56.555 1.00 30.78 240 VAL A O 1
ATOM 1957 N N . GLN A 1 241 ? -17.117 -26.554 -58.621 1.00 41.06 241 GLN A N 1
ATOM 1958 C CA . GLN A 1 241 ? -15.755 -26.452 -59.133 1.00 41.06 241 GLN A CA 1
ATOM 1959 C C . GLN A 1 241 ? -14.998 -25.383 -58.340 1.00 41.06 241 GLN A C 1
ATOM 1961 O O . GLN A 1 241 ? -15.098 -24.191 -58.616 1.00 41.06 241 GLN A O 1
ATOM 1966 N N . SER A 1 242 ? -14.220 -25.821 -57.354 1.00 38.00 242 SER A N 1
ATOM 1967 C CA . SER A 1 242 ? -13.117 -25.026 -56.829 1.00 38.00 242 SER A CA 1
ATOM 1968 C C . SER A 1 242 ? -11.952 -25.204 -57.794 1.00 38.00 242 SER A C 1
ATOM 1970 O O . SER A 1 242 ? -11.356 -26.279 -57.856 1.00 38.00 242 SER A O 1
ATOM 1972 N N . GLY A 1 243 ? -11.681 -24.169 -58.589 1.00 41.88 243 GLY A N 1
ATOM 1973 C CA . GLY A 1 243 ? -10.586 -24.125 -59.550 1.00 41.88 243 GLY A CA 1
ATOM 1974 C C . GLY A 1 243 ? -9.234 -24.312 -58.871 1.00 41.88 243 GLY A C 1
ATOM 1975 O O . GLY A 1 243 ? -8.599 -23.352 -58.449 1.00 41.88 243 GLY A O 1
ATOM 1976 N N . LEU A 1 244 ? -8.784 -25.561 -58.794 1.00 38.88 244 LEU A N 1
ATOM 1977 C CA . LEU A 1 244 ? -7.377 -25.891 -58.680 1.00 38.88 244 LEU A CA 1
ATOM 1978 C C . LEU A 1 244 ? -6.849 -25.906 -60.116 1.00 38.88 244 LEU A C 1
ATOM 1980 O O . LEU A 1 244 ? -7.110 -26.852 -60.859 1.00 38.88 244 LEU A O 1
ATOM 1984 N N . LEU A 1 245 ? -6.175 -24.835 -60.539 1.00 43.56 245 LEU A N 1
ATOM 1985 C CA . LEU A 1 245 ? -5.412 -24.883 -61.782 1.00 43.56 245 LEU A CA 1
ATOM 1986 C C . LEU A 1 245 ? -4.346 -25.965 -61.603 1.00 43.56 245 LEU A C 1
ATOM 1988 O O . LEU A 1 245 ? -3.396 -25.798 -60.839 1.00 43.56 245 LEU A O 1
ATOM 1992 N N . ALA A 1 246 ? -4.550 -27.101 -62.265 1.00 48.25 246 ALA A N 1
ATOM 1993 C CA . ALA A 1 246 ? -3.534 -28.120 -62.427 1.00 48.25 246 ALA A CA 1
ATOM 1994 C C . ALA A 1 246 ? -2.412 -27.500 -63.266 1.00 48.25 246 ALA A C 1
ATOM 1996 O O . ALA A 1 246 ? -2.508 -27.434 -64.489 1.00 48.25 246 ALA A O 1
ATOM 1997 N N . LEU A 1 247 ? -1.389 -26.969 -62.596 1.00 49.88 247 LEU A N 1
ATOM 1998 C CA . LEU A 1 247 ? -0.138 -26.609 -63.251 1.00 49.88 247 LEU A CA 1
ATOM 1999 C C . LEU A 1 247 ? 0.420 -27.877 -63.905 1.00 49.88 247 LEU A C 1
ATOM 2001 O O . LEU A 1 247 ? 0.474 -28.931 -63.267 1.00 49.88 247 LEU A O 1
ATOM 2005 N N . ASN A 1 248 ? 0.785 -27.776 -65.183 1.00 57.56 248 ASN A N 1
ATOM 2006 C CA . ASN A 1 248 ? 1.404 -28.875 -65.914 1.00 57.56 248 ASN A CA 1
ATOM 2007 C C . ASN A 1 248 ? 2.732 -29.260 -65.241 1.00 57.56 248 ASN A C 1
ATOM 2009 O O . ASN A 1 248 ? 3.480 -28.403 -64.769 1.00 57.56 248 ASN A O 1
ATOM 2013 N N . ASP A 1 249 ? 3.048 -30.554 -65.243 1.00 61.38 249 ASP A N 1
ATOM 2014 C CA . ASP A 1 249 ? 4.298 -31.108 -64.696 1.00 61.38 249 ASP A CA 1
ATOM 2015 C C . ASP A 1 249 ? 5.562 -30.533 -65.389 1.00 61.38 249 ASP A C 1
ATOM 2017 O O . ASP A 1 249 ? 6.658 -30.531 -64.831 1.00 61.38 249 ASP A O 1
ATOM 2021 N N . ASP A 1 250 ? 5.413 -29.947 -66.581 1.00 64.88 250 ASP A N 1
ATOM 2022 C CA . ASP A 1 250 ? 6.492 -29.249 -67.293 1.00 64.88 250 ASP A CA 1
ATOM 2023 C C . ASP A 1 250 ? 6.807 -27.854 -66.711 1.00 64.88 250 ASP A C 1
ATOM 2025 O O . ASP A 1 250 ? 7.979 -27.472 -66.602 1.00 64.88 250 ASP A O 1
ATOM 2029 N N . ASP A 1 251 ? 5.793 -27.106 -66.260 1.00 69.12 251 ASP A N 1
ATOM 2030 C CA . ASP A 1 251 ? 5.987 -25.807 -65.591 1.00 69.12 251 ASP A CA 1
ATOM 2031 C C . ASP A 1 251 ? 6.631 -26.004 -64.210 1.00 69.12 251 ASP A C 1
ATOM 2033 O O . ASP A 1 251 ? 7.480 -25.220 -63.776 1.00 69.12 251 ASP A O 1
ATOM 2037 N N . TYR A 1 252 ? 6.290 -27.120 -63.557 1.00 69.75 252 TYR A N 1
ATOM 2038 C CA . TYR A 1 252 ? 6.903 -27.590 -62.319 1.00 69.75 252 TYR A CA 1
ATOM 2039 C C . TYR A 1 252 ? 8.415 -27.788 -62.463 1.00 69.75 252 TYR A C 1
ATOM 2041 O O . TYR A 1 252 ? 9.196 -27.252 -61.672 1.00 69.75 252 TYR A O 1
ATOM 2049 N N . GLN A 1 253 ? 8.846 -28.545 -63.478 1.00 70.31 253 GLN A N 1
ATOM 2050 C CA . GLN A 1 253 ? 10.265 -28.852 -63.673 1.00 70.31 253 GLN A CA 1
ATOM 2051 C C . GLN A 1 253 ? 11.053 -27.608 -64.084 1.00 70.31 253 GLN A C 1
ATOM 2053 O O . GLN A 1 253 ? 12.201 -27.430 -63.671 1.00 70.31 253 GLN A O 1
ATOM 2058 N N . THR A 1 254 ? 10.423 -26.721 -64.854 1.00 77.56 254 THR A N 1
ATOM 2059 C CA . THR A 1 254 ? 11.027 -25.467 -65.309 1.00 77.56 254 THR A CA 1
ATOM 2060 C C . THR A 1 254 ? 11.253 -24.499 -64.146 1.00 77.56 254 THR A C 1
ATOM 2062 O O . THR A 1 254 ? 12.349 -23.956 -64.010 1.00 77.56 254 THR A O 1
ATOM 2065 N N . PHE A 1 255 ? 10.279 -24.337 -63.243 1.00 77.31 255 PHE A N 1
ATOM 2066 C CA . PHE A 1 255 ? 10.433 -23.507 -62.043 1.00 77.31 255 PHE A CA 1
ATOM 2067 C C . PHE A 1 255 ? 11.552 -24.017 -61.123 1.00 77.31 255 PHE A C 1
ATOM 2069 O O . PHE A 1 255 ? 12.419 -23.241 -60.713 1.00 77.31 255 PHE A O 1
ATOM 2076 N N . VAL A 1 256 ? 11.556 -25.325 -60.842 1.00 78.69 256 VAL A N 1
ATOM 2077 C CA . VAL A 1 256 ? 12.542 -25.993 -59.976 1.00 78.69 256 VAL A CA 1
ATOM 2078 C C . VAL A 1 256 ? 13.957 -25.864 -60.557 1.00 78.69 256 VAL A C 1
ATOM 2080 O O . VAL A 1 256 ? 14.883 -25.496 -59.834 1.00 78.69 256 VAL A O 1
ATOM 2083 N N . ARG A 1 257 ? 14.122 -26.063 -61.874 1.00 79.12 257 ARG A N 1
ATOM 2084 C CA . ARG A 1 257 ? 15.414 -25.932 -62.570 1.00 79.12 257 ARG A CA 1
ATOM 2085 C C . ARG A 1 257 ? 15.916 -24.485 -62.633 1.00 79.12 257 ARG A C 1
ATOM 2087 O O . ARG A 1 257 ? 17.103 -24.267 -62.412 1.00 79.12 257 ARG A O 1
ATOM 2094 N N . ASN A 1 258 ? 15.041 -23.512 -62.895 1.00 79.44 258 ASN A N 1
ATOM 2095 C CA . ASN A 1 258 ? 15.430 -22.102 -63.032 1.00 79.44 258 ASN A CA 1
ATOM 2096 C C . ASN A 1 258 ? 15.860 -21.464 -61.702 1.00 79.44 258 ASN A C 1
ATOM 2098 O O . ASN A 1 258 ? 16.706 -20.576 -61.703 1.00 79.44 258 ASN A O 1
ATOM 2102 N N . HIS A 1 259 ? 15.313 -21.932 -60.577 1.00 78.56 259 HIS A N 1
ATOM 2103 C CA . HIS A 1 259 ? 15.644 -21.421 -59.240 1.00 78.56 259 HIS A CA 1
ATOM 2104 C C . HIS A 1 259 ? 16.658 -22.300 -58.490 1.00 78.56 259 HIS A C 1
ATOM 2106 O O . HIS A 1 259 ? 16.960 -22.032 -57.330 1.00 78.56 259 HIS A O 1
ATOM 2112 N N . GLY A 1 260 ? 17.172 -23.363 -59.125 1.00 76.06 260 GLY A N 1
ATOM 2113 C CA . GLY A 1 260 ? 18.125 -24.290 -58.504 1.00 76.06 260 GLY A CA 1
ATOM 2114 C C . GLY A 1 260 ? 17.564 -25.044 -57.292 1.00 76.06 260 GLY A C 1
ATOM 2115 O O . GLY A 1 260 ? 18.325 -25.482 -56.430 1.00 76.06 260 GLY A O 1
ATOM 2116 N N . LEU A 1 261 ? 16.239 -25.179 -57.198 1.00 76.56 261 LEU A N 1
ATOM 2117 C CA . LEU A 1 261 ? 15.574 -25.895 -56.113 1.00 76.56 261 LEU A CA 1
ATOM 2118 C C . LEU A 1 261 ? 15.541 -27.397 -56.422 1.00 76.56 261 LEU A C 1
ATOM 2120 O O . LEU A 1 261 ? 15.612 -27.813 -57.573 1.00 76.56 261 LEU A O 1
ATOM 2124 N N . ILE A 1 262 ? 15.423 -28.233 -55.390 1.00 69.56 262 ILE A N 1
ATOM 2125 C CA . ILE A 1 262 ? 15.298 -29.696 -55.547 1.00 69.56 262 ILE A CA 1
ATOM 2126 C C . ILE A 1 262 ? 13.817 -30.104 -55.672 1.00 69.56 262 ILE A C 1
ATOM 2128 O O . ILE A 1 262 ? 13.488 -31.095 -56.320 1.00 69.56 262 ILE A O 1
ATOM 2132 N N . SER A 1 263 ? 12.906 -29.337 -55.062 1.00 73.81 263 SER A N 1
ATOM 2133 C CA . SER A 1 263 ? 11.453 -29.525 -55.133 1.00 73.81 263 SER A CA 1
ATOM 2134 C C . SER A 1 263 ? 10.719 -28.270 -54.648 1.00 73.81 263 SER A C 1
ATOM 2136 O O . SER A 1 263 ? 11.194 -27.579 -53.753 1.00 73.81 263 SER A O 1
ATOM 2138 N N . HIS A 1 264 ? 9.524 -28.021 -55.186 1.00 67.31 264 HIS A N 1
ATOM 2139 C CA . HIS A 1 264 ? 8.537 -27.052 -54.679 1.00 67.31 264 HIS A CA 1
ATOM 2140 C C . HIS A 1 264 ? 7.965 -27.398 -53.281 1.00 67.31 264 HIS A C 1
ATOM 2142 O O . HIS A 1 264 ? 7.419 -26.532 -52.605 1.00 67.31 264 HIS A O 1
ATOM 2148 N N . LYS A 1 265 ? 8.078 -28.660 -52.839 1.00 67.75 265 LYS A N 1
ATOM 2149 C CA . LYS A 1 265 ? 7.661 -29.152 -51.511 1.00 67.75 265 LYS A CA 1
ATOM 2150 C C . LYS A 1 265 ? 8.874 -29.336 -50.607 1.00 67.75 265 LYS A C 1
ATOM 2152 O O . LYS A 1 265 ? 9.092 -30.416 -50.062 1.00 67.75 265 LYS A O 1
ATOM 2157 N N . TYR A 1 266 ? 9.703 -28.308 -50.511 1.00 67.44 266 TYR A N 1
ATOM 2158 C CA . TYR A 1 266 ? 10.838 -28.315 -49.607 1.00 67.44 266 TYR A CA 1
ATOM 2159 C C . TYR A 1 266 ? 10.620 -27.270 -48.520 1.00 67.44 266 TYR A C 1
ATOM 2161 O O . TYR A 1 266 ? 10.504 -26.079 -48.795 1.00 67.44 266 TYR A O 1
ATOM 2169 N N . THR A 1 267 ? 10.515 -27.744 -47.285 1.00 73.44 267 THR A N 1
ATOM 2170 C CA . THR A 1 267 ? 10.472 -26.914 -46.087 1.00 73.44 267 THR A CA 1
ATOM 2171 C C . THR A 1 267 ? 11.879 -26.845 -45.511 1.00 73.44 267 THR A C 1
ATOM 2173 O O . THR A 1 267 ? 12.476 -27.871 -45.187 1.00 73.44 267 THR A O 1
ATOM 2176 N N . LEU A 1 268 ? 12.420 -25.631 -45.430 1.00 78.06 268 LEU A N 1
ATOM 2177 C CA . LEU A 1 268 ? 13.653 -25.343 -44.709 1.00 78.06 268 LEU A CA 1
ATOM 2178 C C . LEU A 1 268 ? 13.298 -24.983 -43.274 1.00 78.06 268 LEU A C 1
ATOM 2180 O O . LEU A 1 268 ? 12.805 -23.886 -43.016 1.00 78.06 268 LEU A O 1
ATOM 2184 N N . ASP A 1 269 ? 13.585 -25.894 -42.354 1.00 79.56 269 ASP A N 1
ATOM 2185 C CA . ASP A 1 269 ? 13.487 -25.614 -40.929 1.00 79.56 269 ASP A CA 1
ATOM 2186 C C . ASP A 1 269 ? 14.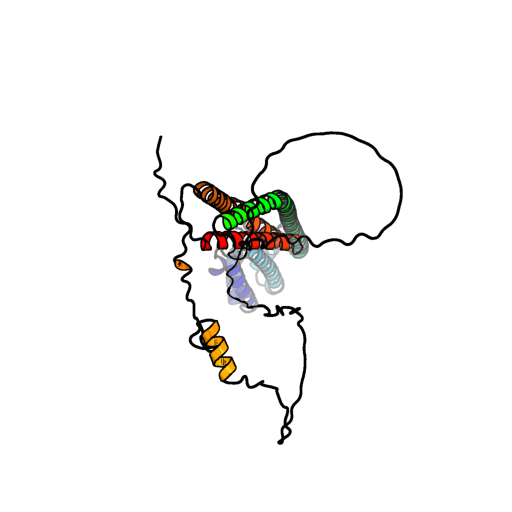830 -25.040 -40.464 1.00 79.56 269 ASP A C 1
ATOM 2188 O O . ASP A 1 269 ? 15.835 -25.744 -40.357 1.00 79.56 269 ASP A O 1
ATOM 2192 N N . LEU A 1 270 ? 14.863 -23.724 -40.252 1.00 78.31 270 LEU A N 1
ATOM 2193 C CA . LEU A 1 270 ? 16.030 -23.018 -39.730 1.00 78.31 270 LEU A CA 1
ATOM 2194 C C . LEU A 1 270 ? 15.913 -22.913 -38.209 1.00 78.31 270 LEU A C 1
ATOM 2196 O O .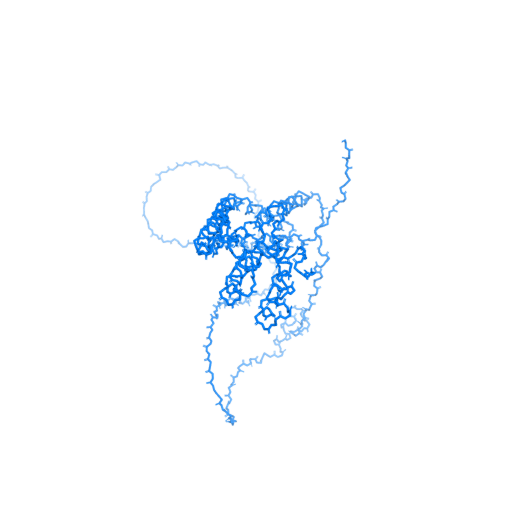 LEU A 1 270 ? 15.163 -22.091 -37.685 1.00 78.31 270 LEU A O 1
ATOM 2200 N N . GLU A 1 271 ? 16.679 -23.731 -37.491 1.00 79.50 271 GLU A N 1
ATOM 2201 C CA . GLU A 1 271 ? 16.832 -23.604 -36.04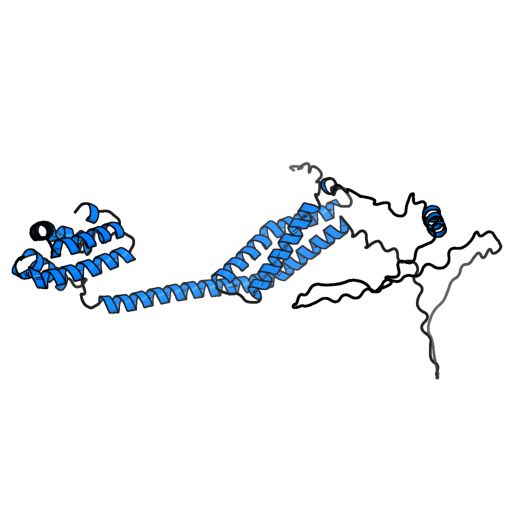3 1.00 79.50 271 GLU A CA 1
ATOM 2202 C C . GLU A 1 271 ? 17.978 -22.628 -35.740 1.00 79.50 271 GLU A C 1
ATOM 2204 O O . GLU A 1 271 ? 19.158 -22.969 -35.814 1.00 79.50 271 GLU A O 1
ATOM 2209 N N . ILE A 1 272 ? 17.632 -21.372 -35.447 1.00 75.12 272 ILE A N 1
ATOM 2210 C CA . ILE A 1 272 ? 18.606 -20.347 -35.059 1.00 75.12 272 ILE A CA 1
ATOM 2211 C C . ILE A 1 272 ? 18.729 -20.358 -33.534 1.00 75.12 272 ILE A C 1
ATOM 2213 O O . ILE A 1 272 ? 17.845 -19.872 -32.826 1.00 75.12 272 ILE A O 1
ATOM 2217 N N . SER A 1 273 ? 19.840 -20.886 -33.017 1.00 69.12 273 SER A N 1
ATOM 2218 C CA . SER A 1 273 ? 20.165 -20.854 -31.586 1.00 69.12 273 SER A CA 1
ATOM 2219 C C . SER A 1 273 ? 20.428 -19.419 -31.113 1.00 69.12 273 SER A C 1
ATOM 2221 O O . SER A 1 273 ? 21.554 -18.926 -31.136 1.00 69.12 273 SER A O 1
ATOM 2223 N N . THR A 1 274 ? 19.390 -18.729 -30.641 1.00 63.97 274 THR A N 1
ATOM 2224 C CA . THR A 1 274 ? 19.492 -17.360 -30.097 1.00 63.97 274 THR A CA 1
ATOM 2225 C C . THR A 1 274 ? 20.272 -17.284 -28.781 1.00 63.97 274 THR A C 1
ATOM 2227 O O . THR A 1 274 ? 20.716 -16.208 -28.392 1.00 63.97 274 THR A O 1
ATOM 2230 N N . ALA A 1 275 ? 20.495 -18.419 -28.110 1.00 61.50 275 ALA A N 1
ATOM 2231 C CA . ALA A 1 275 ? 21.256 -18.498 -26.862 1.00 61.50 275 ALA A CA 1
ATOM 2232 C C . ALA A 1 275 ? 22.757 -18.171 -27.024 1.00 61.50 275 ALA A C 1
ATOM 2234 O O . ALA A 1 275 ? 23.401 -17.750 -26.056 1.00 61.50 275 ALA A O 1
ATOM 2235 N N . ASP A 1 276 ? 23.305 -18.333 -28.233 1.00 60.59 276 ASP A N 1
ATOM 2236 C CA . ASP A 1 276 ? 24.740 -18.182 -28.509 1.00 60.59 276 ASP A CA 1
ATOM 2237 C C . ASP A 1 276 ? 25.111 -16.830 -29.139 1.00 60.59 276 ASP A C 1
ATOM 2239 O O . ASP A 1 276 ? 26.296 -16.494 -29.228 1.00 60.59 276 ASP A O 1
ATOM 2243 N N . VAL A 1 277 ? 24.123 -16.010 -29.516 1.00 71.25 277 VAL A N 1
ATOM 2244 C CA . VAL A 1 277 ? 24.364 -14.652 -30.020 1.00 71.25 277 VAL A CA 1
ATOM 2245 C C . VAL A 1 277 ? 24.728 -13.754 -28.839 1.00 71.25 277 VAL A C 1
ATOM 2247 O O . VAL A 1 277 ? 23.897 -13.422 -27.996 1.00 71.25 277 VAL A O 1
ATOM 2250 N N . LYS A 1 278 ? 26.010 -13.392 -28.754 1.00 78.38 278 LYS A N 1
ATOM 2251 C CA . LYS A 1 278 ? 26.561 -12.529 -27.704 1.00 78.38 278 LYS A CA 1
ATOM 2252 C C . LYS A 1 278 ? 27.190 -11.298 -28.322 1.00 78.38 278 LYS A C 1
ATOM 2254 O O . LYS A 1 278 ? 28.107 -11.405 -29.140 1.00 78.38 278 LYS A O 1
ATOM 2259 N N . VAL A 1 279 ? 26.765 -10.126 -27.863 1.00 81.19 279 VAL A N 1
ATOM 2260 C CA . VAL A 1 279 ? 27.478 -8.880 -28.150 1.00 81.19 279 VAL A CA 1
ATOM 2261 C C . VAL A 1 279 ? 28.795 -8.908 -27.370 1.00 81.19 279 VAL A C 1
ATOM 2263 O O . VAL A 1 279 ? 28.792 -9.010 -26.144 1.00 81.19 279 VAL A O 1
ATOM 2266 N N . HIS A 1 280 ? 29.932 -8.870 -28.063 1.00 81.12 280 HIS A N 1
ATOM 2267 C CA . HIS A 1 280 ? 31.258 -8.864 -27.436 1.00 81.12 280 HIS A CA 1
ATOM 2268 C C . HIS A 1 280 ? 31.836 -7.451 -27.408 1.00 81.12 280 HIS A C 1
ATOM 2270 O O . HIS A 1 280 ? 31.895 -6.786 -28.441 1.00 81.12 280 HIS A O 1
ATOM 2276 N N . GLU A 1 281 ? 32.292 -6.999 -26.238 1.00 85.81 281 GLU A N 1
ATOM 2277 C CA . GLU A 1 281 ? 32.924 -5.683 -26.082 1.00 85.81 281 GLU A CA 1
ATOM 2278 C C . GLU A 1 281 ? 34.239 -5.598 -26.891 1.00 85.81 281 GLU A C 1
ATOM 2280 O O . GLU A 1 281 ? 35.215 -6.307 -26.628 1.00 85.81 281 GLU A O 1
ATOM 2285 N N . ASN A 1 282 ? 34.285 -4.709 -27.880 1.00 85.56 282 ASN A N 1
ATOM 2286 C CA . ASN A 1 282 ? 35.430 -4.357 -28.718 1.00 85.56 282 ASN A CA 1
ATOM 2287 C C . ASN A 1 282 ? 35.723 -2.845 -28.613 1.00 85.56 282 ASN A C 1
ATOM 2289 O O . ASN A 1 282 ? 35.029 -2.127 -27.901 1.00 85.56 282 ASN A O 1
ATOM 2293 N N . GLU A 1 283 ? 36.793 -2.360 -29.245 1.00 85.88 283 GLU A N 1
ATOM 2294 C CA . GLU A 1 283 ? 37.196 -0.946 -29.120 1.00 85.88 283 GLU A CA 1
ATOM 2295 C C . GLU A 1 283 ? 36.124 0.019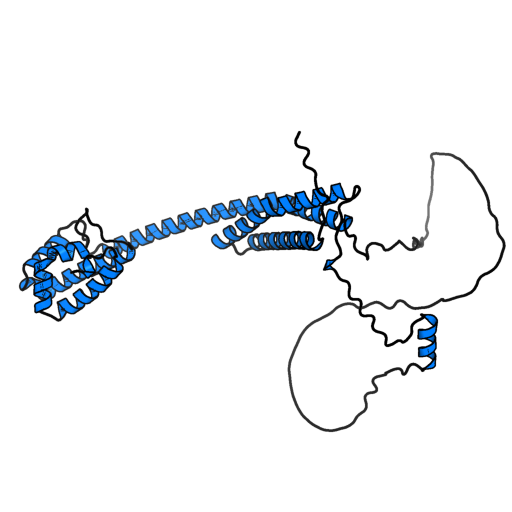 -29.658 1.00 85.88 283 GLU A C 1
ATOM 2297 O O . GLU A 1 283 ? 35.883 1.056 -29.040 1.00 85.88 283 GLU A O 1
ATOM 2302 N N . ASP A 1 284 ? 35.403 -0.379 -30.709 1.00 84.75 284 ASP A N 1
ATOM 2303 C CA . ASP A 1 284 ? 34.398 0.448 -31.387 1.00 84.75 284 ASP A CA 1
ATOM 2304 C C . ASP A 1 284 ? 33.062 0.531 -30.627 1.00 84.75 284 ASP A C 1
ATOM 2306 O O . ASP A 1 284 ? 32.402 1.569 -30.623 1.00 84.75 284 ASP A O 1
ATOM 2310 N N . ASN A 1 285 ? 32.656 -0.539 -29.937 1.00 89.31 285 ASN A N 1
ATOM 2311 C CA . ASN A 1 285 ? 31.370 -0.615 -29.236 1.00 89.31 285 ASN A CA 1
ATOM 2312 C C . ASN A 1 285 ? 31.469 -0.358 -27.723 1.00 89.31 285 ASN A C 1
ATOM 2314 O O . ASN A 1 285 ? 30.439 -0.225 -27.059 1.00 89.31 285 ASN A O 1
ATOM 2318 N N . THR A 1 286 ? 32.682 -0.241 -27.166 1.00 89.81 286 THR A N 1
ATOM 2319 C CA . THR A 1 286 ? 32.901 -0.038 -25.720 1.00 89.81 286 THR A CA 1
ATOM 2320 C C . THR A 1 286 ? 32.145 1.188 -25.200 1.00 89.81 286 THR A C 1
ATOM 2322 O O . THR A 1 286 ? 31.540 1.137 -24.129 1.00 89.81 286 THR A O 1
ATOM 2325 N N . ALA A 1 287 ? 32.149 2.299 -25.943 1.00 90.25 287 ALA A N 1
ATOM 2326 C CA . ALA A 1 287 ? 31.442 3.518 -25.543 1.00 90.25 287 ALA A CA 1
ATOM 2327 C C . ALA A 1 287 ? 29.919 3.306 -25.468 1.00 90.25 287 ALA A C 1
ATOM 2329 O O . ALA A 1 287 ? 29.286 3.719 -24.497 1.00 90.25 287 ALA A O 1
ATOM 2330 N N . ILE A 1 288 ? 29.353 2.597 -26.447 1.00 92.12 288 ILE A N 1
ATOM 2331 C CA . ILE A 1 288 ? 27.919 2.291 -26.528 1.00 92.12 288 ILE A CA 1
ATOM 2332 C C . ILE A 1 288 ? 27.524 1.329 -25.403 1.00 92.12 288 ILE A C 1
ATOM 2334 O O . ILE A 1 288 ? 26.562 1.579 -24.684 1.00 92.12 288 ILE A O 1
ATOM 2338 N N . ILE A 1 289 ? 28.308 0.270 -25.175 1.00 90.25 289 ILE A N 1
ATOM 2339 C CA . ILE A 1 289 ? 28.076 -0.690 -24.086 1.00 90.25 289 ILE A CA 1
ATOM 2340 C C . ILE A 1 289 ? 28.124 0.004 -22.716 1.00 90.25 289 ILE A C 1
ATOM 2342 O O . ILE A 1 289 ? 27.298 -0.292 -21.853 1.00 90.25 289 ILE A O 1
ATOM 2346 N N . ASN A 1 290 ? 29.052 0.945 -22.508 1.00 90.81 290 ASN A N 1
ATOM 2347 C CA . ASN A 1 290 ? 29.093 1.755 -21.288 1.00 90.81 290 ASN A CA 1
ATOM 2348 C C . ASN A 1 290 ? 27.831 2.595 -21.107 1.00 90.81 290 ASN A C 1
ATOM 2350 O O . ASN A 1 290 ? 27.252 2.569 -20.023 1.00 90.81 290 ASN A O 1
ATOM 2354 N N . ASN A 1 291 ? 27.379 3.267 -22.165 1.00 92.44 291 ASN A N 1
ATOM 2355 C CA . ASN A 1 291 ? 26.151 4.052 -22.126 1.00 92.44 291 ASN A CA 1
ATOM 2356 C C . ASN A 1 291 ? 24.941 3.172 -21.755 1.00 92.44 291 ASN A C 1
ATOM 2358 O O . ASN A 1 291 ? 24.249 3.448 -20.776 1.00 92.44 291 ASN A O 1
ATOM 2362 N N . VAL A 1 292 ? 24.762 2.031 -22.432 1.00 92.31 292 VAL A N 1
ATOM 2363 C CA . VAL A 1 292 ? 23.685 1.075 -22.121 1.00 92.31 292 VAL A CA 1
ATOM 2364 C C . VAL A 1 292 ? 23.755 0.595 -20.670 1.00 92.31 292 VAL A C 1
ATOM 2366 O O . VAL A 1 292 ? 22.721 0.467 -20.013 1.00 92.31 292 VAL A O 1
ATOM 2369 N N . MET A 1 293 ? 24.953 0.315 -20.148 1.00 90.38 293 MET A N 1
ATOM 2370 C CA . MET A 1 293 ? 25.125 -0.091 -18.752 1.00 90.38 293 MET A CA 1
ATOM 2371 C C . MET A 1 293 ? 24.729 1.009 -17.769 1.00 90.38 293 MET A C 1
ATOM 2373 O O . MET A 1 293 ? 24.063 0.719 -16.770 1.00 90.38 293 MET A O 1
ATOM 2377 N N . ASP A 1 294 ? 25.137 2.248 -18.033 1.00 92.81 294 ASP A N 1
ATOM 2378 C CA . ASP A 1 294 ? 24.819 3.394 -17.187 1.00 92.81 294 ASP A CA 1
ATOM 2379 C C . ASP A 1 294 ? 23.315 3.697 -17.225 1.00 92.81 294 ASP A C 1
ATOM 2381 O O . ASP A 1 294 ? 22.696 3.828 -16.163 1.00 92.81 294 ASP A O 1
ATOM 2385 N N . ALA A 1 295 ? 22.695 3.660 -18.409 1.00 92.69 295 ALA A N 1
ATOM 2386 C CA . ALA A 1 295 ? 21.248 3.746 -18.591 1.00 92.69 295 ALA A CA 1
ATOM 2387 C C . ALA A 1 295 ? 20.520 2.620 -17.835 1.00 92.69 295 ALA A C 1
ATOM 2389 O O . ALA A 1 295 ? 19.648 2.888 -17.007 1.00 92.69 295 ALA A O 1
ATOM 2390 N N . HIS A 1 296 ? 20.925 1.357 -18.010 1.00 92.19 296 HIS A N 1
ATOM 2391 C CA . HIS A 1 296 ? 20.353 0.214 -17.288 1.00 92.19 296 HIS A CA 1
ATOM 2392 C C . HIS A 1 296 ? 20.470 0.378 -15.761 1.00 92.19 296 HIS A C 1
ATOM 2394 O O . HIS A 1 296 ? 19.529 0.090 -15.011 1.00 92.19 296 HIS A O 1
ATOM 2400 N N . LYS A 1 297 ? 21.620 0.858 -15.271 1.00 93.44 297 LYS A N 1
ATOM 2401 C CA . LYS A 1 297 ? 21.838 1.126 -13.846 1.00 93.44 297 LYS A CA 1
ATOM 2402 C C . LYS A 1 297 ? 20.916 2.237 -13.346 1.00 93.44 297 LYS A C 1
ATOM 2404 O O . LYS A 1 297 ? 20.347 2.090 -12.260 1.00 93.44 297 LYS A O 1
ATOM 2409 N N . LEU A 1 298 ? 20.741 3.313 -14.112 1.00 94.12 298 LEU A N 1
ATOM 2410 C CA . LEU A 1 298 ? 19.838 4.416 -13.781 1.00 94.12 298 LEU A CA 1
ATOM 2411 C C . LEU A 1 298 ? 18.377 3.944 -13.725 1.00 94.12 298 LEU A C 1
ATOM 2413 O O . LEU A 1 298 ? 17.692 4.187 -12.728 1.00 94.12 298 LEU A O 1
ATOM 2417 N N . LEU A 1 299 ? 17.945 3.163 -14.721 1.00 93.38 299 LEU A N 1
ATOM 2418 C CA . LEU A 1 299 ? 16.621 2.540 -14.769 1.00 93.38 299 LEU A CA 1
ATOM 2419 C C . LEU A 1 299 ? 16.357 1.691 -13.524 1.00 93.38 299 LEU A C 1
ATOM 2421 O O . LEU A 1 299 ? 15.320 1.839 -12.882 1.00 93.38 299 LEU A O 1
ATOM 2425 N N . ARG A 1 300 ? 17.306 0.832 -13.137 1.00 92.75 300 ARG A N 1
ATOM 2426 C CA . ARG A 1 300 ? 17.138 -0.086 -12.002 1.00 92.75 300 ARG A CA 1
ATOM 2427 C C . ARG A 1 300 ? 17.214 0.598 -10.635 1.00 92.75 300 ARG A C 1
ATOM 2429 O O . ARG A 1 300 ? 16.554 0.147 -9.702 1.00 92.75 300 ARG A O 1
ATOM 2436 N N . SER A 1 301 ? 18.051 1.623 -10.490 1.00 93.62 301 SER A N 1
ATOM 2437 C CA . SER A 1 301 ? 18.324 2.248 -9.187 1.00 93.62 301 SER A CA 1
ATOM 2438 C C . SER A 1 301 ? 17.403 3.422 -8.860 1.00 93.62 301 SER A C 1
ATOM 2440 O O . SER A 1 301 ? 17.019 3.559 -7.700 1.00 93.62 301 SER A O 1
ATOM 2442 N N . LYS A 1 302 ? 17.034 4.239 -9.855 1.00 94.19 302 LYS A N 1
ATOM 2443 C CA . LYS A 1 302 ? 16.235 5.460 -9.672 1.00 94.19 302 LYS A CA 1
ATOM 2444 C C . LYS A 1 302 ? 14.814 5.286 -10.204 1.00 94.19 302 LYS A C 1
ATOM 2446 O O . LYS A 1 302 ? 13.863 5.349 -9.431 1.00 94.19 302 LYS A O 1
ATOM 2451 N N . PHE A 1 303 ? 14.660 5.025 -11.502 1.00 94.25 303 PHE A N 1
ATOM 2452 C CA . PHE A 1 303 ? 13.343 5.085 -12.148 1.00 94.25 303 PHE A CA 1
ATOM 2453 C C . PHE A 1 303 ? 12.417 3.943 -11.732 1.00 94.25 303 PHE A C 1
ATOM 2455 O O . PHE A 1 303 ? 11.236 4.169 -11.481 1.00 94.25 303 PHE A O 1
ATOM 2462 N N . TRP A 1 304 ? 12.952 2.731 -11.588 1.00 94.69 304 TRP A N 1
ATOM 2463 C CA . TRP A 1 304 ? 12.167 1.567 -11.193 1.00 94.69 304 TRP A CA 1
ATOM 2464 C C . TRP A 1 304 ? 11.524 1.716 -9.800 1.00 94.69 304 TRP A C 1
ATOM 2466 O O . TRP A 1 304 ? 10.298 1.588 -9.702 1.00 94.69 304 TRP A O 1
ATOM 2476 N N . PRO A 1 305 ? 12.276 2.040 -8.723 1.00 95.25 305 PRO A N 1
ATOM 2477 C CA . PRO A 1 305 ? 11.671 2.290 -7.416 1.00 95.25 305 PRO A CA 1
ATOM 2478 C C . PRO A 1 305 ? 10.675 3.455 -7.412 1.00 95.25 305 PRO A C 1
ATOM 2480 O O . PRO A 1 305 ? 9.631 3.346 -6.767 1.00 95.25 305 PRO A O 1
ATOM 2483 N N . SER A 1 306 ? 10.968 4.546 -8.131 1.00 95.25 306 SER A N 1
ATOM 2484 C CA . SER A 1 306 ? 10.079 5.711 -8.210 1.00 95.25 306 SER A CA 1
ATOM 2485 C C . SER A 1 306 ? 8.736 5.362 -8.853 1.00 95.25 306 SER A C 1
ATOM 2487 O O . SER A 1 306 ? 7.696 5.580 -8.233 1.00 95.25 306 SER A O 1
ATOM 2489 N N . VAL A 1 307 ? 8.736 4.703 -10.018 1.00 95.75 307 VAL A N 1
ATOM 2490 C CA . VAL A 1 307 ? 7.499 4.277 -10.697 1.00 95.75 307 VAL A CA 1
ATOM 2491 C C . VAL A 1 307 ? 6.684 3.317 -9.826 1.00 95.75 307 VAL A C 1
ATOM 2493 O O . VAL A 1 307 ? 5.468 3.470 -9.691 1.00 95.75 307 VAL A O 1
ATOM 2496 N N . GLN A 1 308 ? 7.341 2.361 -9.162 1.00 95.25 308 GLN A N 1
ATOM 2497 C CA . GLN A 1 308 ? 6.659 1.434 -8.255 1.00 95.25 308 GLN A CA 1
ATOM 2498 C C . GLN A 1 308 ? 6.048 2.156 -7.040 1.00 95.25 308 GLN A C 1
ATOM 2500 O O . GLN A 1 308 ? 4.937 1.825 -6.618 1.00 95.25 308 GLN A O 1
ATOM 2505 N N . SER A 1 309 ? 6.744 3.159 -6.499 1.00 95.81 309 SER A N 1
ATOM 2506 C CA . SER A 1 309 ? 6.248 4.016 -5.418 1.00 95.81 309 SER A CA 1
ATOM 2507 C C . SER A 1 309 ? 5.019 4.822 -5.851 1.00 95.81 309 SER A C 1
ATOM 2509 O O . SER A 1 309 ? 4.017 4.837 -5.132 1.00 95.81 309 SER A O 1
ATOM 2511 N N . TRP A 1 310 ? 5.036 5.431 -7.042 1.00 95.94 310 TRP A N 1
ATOM 2512 C CA . TRP A 1 310 ? 3.898 6.202 -7.555 1.00 95.94 310 TRP A CA 1
ATOM 2513 C C . TRP A 1 310 ? 2.654 5.332 -7.740 1.00 95.94 310 TRP A C 1
ATOM 2515 O O . TRP A 1 310 ? 1.589 5.691 -7.242 1.00 95.94 310 TRP A O 1
ATOM 2525 N N . ILE A 1 311 ? 2.793 4.138 -8.333 1.00 95.06 311 ILE A N 1
ATOM 2526 C CA . ILE A 1 311 ? 1.684 3.176 -8.478 1.00 95.06 311 ILE A CA 1
ATOM 2527 C C . ILE A 1 311 ? 1.089 2.819 -7.107 1.00 95.06 311 ILE A C 1
ATOM 2529 O O . ILE A 1 311 ? -0.133 2.824 -6.934 1.00 95.06 311 ILE A O 1
ATOM 2533 N N . GLN A 1 312 ? 1.932 2.550 -6.103 1.00 94.44 312 GLN A N 1
ATOM 2534 C CA . GLN A 1 312 ? 1.468 2.249 -4.744 1.00 94.44 312 GLN A CA 1
ATOM 2535 C C . GLN A 1 312 ? 0.739 3.431 -4.096 1.00 94.44 312 GLN A C 1
ATOM 2537 O O . GLN A 1 312 ? -0.278 3.228 -3.429 1.00 94.44 312 GLN A O 1
ATOM 2542 N N . LEU A 1 313 ? 1.246 4.654 -4.268 1.00 94.06 313 LEU A N 1
ATOM 2543 C CA . LEU A 1 313 ? 0.642 5.862 -3.709 1.00 94.06 313 LEU A CA 1
ATOM 2544 C C . LEU A 1 313 ? -0.701 6.186 -4.367 1.00 94.06 313 LEU A C 1
ATOM 2546 O O . LEU A 1 313 ? -1.653 6.478 -3.645 1.00 94.06 313 LEU A O 1
ATOM 2550 N N . PHE A 1 314 ? -0.810 6.069 -5.692 1.00 94.38 314 PHE A N 1
ATOM 2551 C CA . PHE A 1 314 ? -2.074 6.255 -6.408 1.00 94.38 314 PHE A CA 1
ATOM 2552 C C . PHE A 1 314 ? -3.112 5.207 -5.998 1.00 94.38 314 PHE A C 1
ATOM 2554 O O . PHE A 1 314 ? -4.228 5.570 -5.626 1.00 94.38 314 PHE A O 1
ATOM 2561 N N . THR A 1 315 ? -2.714 3.933 -5.915 1.00 93.06 315 THR A N 1
ATOM 2562 C CA . THR A 1 315 ? -3.605 2.843 -5.481 1.00 93.06 315 THR A CA 1
ATOM 2563 C C . THR A 1 315 ? -4.096 3.052 -4.045 1.00 93.06 315 THR A C 1
ATOM 2565 O O . THR A 1 315 ? -5.286 2.931 -3.762 1.00 93.06 315 THR A O 1
ATOM 2568 N N . ARG A 1 316 ? -3.199 3.422 -3.117 1.00 89.94 316 ARG A N 1
ATOM 2569 C CA . ARG A 1 316 ? -3.557 3.691 -1.711 1.00 89.94 316 ARG A CA 1
ATOM 2570 C C . ARG A 1 316 ? -4.421 4.936 -1.533 1.00 89.94 316 ARG A C 1
ATOM 2572 O O . ARG A 1 316 ? -5.202 4.989 -0.589 1.00 89.94 316 ARG A O 1
ATOM 2579 N N . ALA A 1 317 ? -4.281 5.925 -2.410 1.00 89.50 317 ALA A N 1
ATOM 2580 C CA . ALA A 1 317 ? -5.110 7.126 -2.414 1.00 89.50 317 ALA A CA 1
ATOM 2581 C C . ALA A 1 317 ? -6.460 6.931 -3.134 1.00 89.50 317 ALA A C 1
ATOM 2583 O O . ALA A 1 317 ? -7.269 7.860 -3.144 1.00 89.50 317 ALA A O 1
ATOM 2584 N N . GLY A 1 318 ? -6.712 5.754 -3.725 1.00 87.12 318 GLY A N 1
ATOM 2585 C CA . GLY A 1 318 ? -7.926 5.463 -4.491 1.00 87.12 318 GLY A CA 1
ATOM 2586 C C . GLY A 1 318 ? -7.999 6.199 -5.834 1.00 87.12 318 GLY A C 1
ATOM 2587 O O . GLY A 1 318 ? -9.093 6.451 -6.334 1.00 87.12 318 GLY A O 1
ATOM 2588 N N . ILE A 1 319 ? -6.851 6.586 -6.394 1.00 88.06 319 ILE A N 1
ATOM 2589 C CA . ILE A 1 319 ? -6.746 7.285 -7.676 1.00 88.06 319 ILE A CA 1
ATOM 2590 C C . ILE A 1 319 ? -6.637 6.236 -8.783 1.00 88.06 319 ILE A C 1
ATOM 2592 O O . ILE A 1 319 ? -5.598 5.599 -8.928 1.00 88.06 319 ILE A O 1
ATOM 2596 N N . ASN A 1 320 ? -7.712 6.077 -9.556 1.00 86.25 320 ASN A N 1
ATOM 2597 C CA . ASN A 1 320 ? -7.821 5.114 -10.659 1.00 86.25 320 ASN A CA 1
ATOM 2598 C C . ASN A 1 320 ? -8.061 5.816 -12.008 1.00 86.25 320 ASN A C 1
ATOM 2600 O O . ASN A 1 320 ? -8.859 5.357 -12.821 1.00 86.25 320 ASN A O 1
ATOM 2604 N N . ASP A 1 321 ? -7.430 6.968 -12.212 1.00 90.00 321 ASP A N 1
ATOM 2605 C CA . ASP A 1 321 ? -7.564 7.779 -13.423 1.00 90.00 321 ASP A CA 1
ATOM 2606 C C . ASP A 1 321 ? -6.333 7.647 -14.339 1.00 90.00 321 ASP A C 1
ATOM 2608 O O . ASP A 1 321 ? -5.524 6.721 -14.206 1.00 90.00 321 ASP A O 1
ATOM 2612 N N . ASP A 1 322 ? -6.193 8.572 -15.290 1.00 90.62 322 ASP A N 1
ATOM 2613 C CA . ASP A 1 322 ? -5.107 8.582 -16.271 1.00 90.62 322 ASP A CA 1
ATOM 2614 C C . ASP A 1 322 ? -3.716 8.618 -15.626 1.00 90.62 322 ASP A C 1
ATOM 2616 O O . ASP A 1 322 ? -2.770 8.083 -16.196 1.00 90.62 322 ASP A O 1
ATOM 2620 N N . ARG A 1 323 ? -3.572 9.148 -14.404 1.00 90.81 323 ARG A N 1
ATOM 2621 C CA . ARG A 1 323 ? -2.278 9.194 -13.701 1.00 90.81 323 ARG A CA 1
ATOM 2622 C C . ARG A 1 323 ? -1.773 7.800 -13.366 1.00 90.81 323 ARG A C 1
ATOM 2624 O O . ARG A 1 323 ? -0.599 7.497 -13.569 1.00 90.81 323 ARG A O 1
ATOM 2631 N N . LEU A 1 324 ? -2.672 6.938 -12.888 1.00 93.94 324 LEU A N 1
ATOM 2632 C CA . LEU A 1 324 ? -2.342 5.543 -12.617 1.00 93.94 324 LEU A CA 1
ATOM 2633 C C . LEU A 1 324 ? -2.031 4.800 -13.921 1.00 93.94 324 LEU A C 1
ATOM 2635 O O . LEU A 1 324 ? -1.075 4.028 -13.955 1.00 93.94 324 LEU A O 1
ATOM 2639 N N . ARG A 1 325 ? -2.784 5.069 -14.999 1.00 94.50 325 ARG A N 1
ATOM 2640 C CA . ARG A 1 325 ? -2.515 4.487 -16.324 1.00 94.50 325 ARG A CA 1
ATOM 2641 C C . ARG A 1 325 ? -1.124 4.873 -16.832 1.00 94.50 325 ARG A C 1
ATOM 2643 O O . ARG A 1 325 ? -0.336 3.985 -17.133 1.00 94.50 325 ARG A O 1
ATOM 2650 N N . CYS A 1 326 ? -0.777 6.160 -16.806 1.00 93.44 326 CYS A N 1
ATOM 2651 C CA . CYS A 1 326 ? 0.544 6.651 -17.203 1.00 93.44 326 CYS A CA 1
ATOM 2652 C C . CYS A 1 326 ? 1.676 6.013 -16.383 1.00 93.44 326 CYS A C 1
ATOM 2654 O O . CYS A 1 326 ? 2.697 5.616 -16.945 1.00 93.44 326 CYS A O 1
ATOM 2656 N N . ALA A 1 327 ? 1.500 5.864 -15.066 1.00 95.06 327 ALA A N 1
ATOM 2657 C CA . ALA A 1 327 ? 2.490 5.202 -14.216 1.00 95.06 327 ALA A CA 1
ATOM 2658 C C . ALA A 1 327 ? 2.678 3.718 -14.588 1.00 95.06 327 ALA A C 1
ATOM 2660 O O . ALA A 1 327 ? 3.803 3.215 -14.596 1.00 95.06 327 ALA A O 1
ATOM 2661 N N . ILE A 1 328 ? 1.592 3.017 -14.930 1.00 95.12 328 ILE A N 1
ATOM 2662 C CA . ILE A 1 328 ? 1.636 1.629 -15.410 1.00 95.12 328 ILE A CA 1
ATOM 2663 C C . ILE A 1 328 ? 2.313 1.546 -16.784 1.00 95.12 328 ILE A C 1
ATOM 2665 O O . ILE A 1 328 ? 3.148 0.670 -16.996 1.00 95.12 328 ILE A O 1
ATOM 2669 N N . ASP A 1 329 ? 2.028 2.471 -17.696 1.00 95.69 329 ASP A N 1
ATOM 2670 C CA . ASP A 1 329 ? 2.662 2.496 -19.016 1.00 95.69 329 ASP A CA 1
ATOM 2671 C C . ASP A 1 329 ? 4.172 2.745 -18.911 1.00 95.69 329 ASP A C 1
ATOM 2673 O O . ASP A 1 329 ? 4.962 2.069 -19.574 1.00 95.69 329 ASP A O 1
ATOM 2677 N N . LEU A 1 330 ? 4.599 3.657 -18.028 1.00 95.12 330 LEU A N 1
ATOM 2678 C CA . LEU A 1 330 ? 6.016 3.865 -17.715 1.00 95.12 330 LEU A CA 1
ATOM 2679 C C . LEU A 1 330 ? 6.655 2.598 -17.145 1.00 95.12 330 LEU A C 1
ATOM 2681 O O . LEU A 1 330 ? 7.754 2.228 -17.559 1.00 95.12 330 LEU A O 1
ATOM 2685 N N . LYS A 1 331 ? 5.959 1.893 -16.247 1.00 95.75 331 LYS A N 1
ATOM 2686 C CA . LYS A 1 331 ? 6.420 0.606 -15.719 1.00 95.75 331 LYS A CA 1
ATOM 2687 C C . LYS A 1 331 ? 6.635 -0.405 -16.848 1.00 95.75 331 LYS A C 1
ATOM 2689 O O . LYS A 1 331 ? 7.696 -1.017 -16.909 1.00 95.75 331 LYS A O 1
ATOM 2694 N N . ASN A 1 332 ? 5.671 -0.547 -17.756 1.00 96.25 332 ASN A N 1
ATOM 2695 C CA . ASN A 1 332 ? 5.751 -1.493 -18.871 1.00 96.25 332 ASN A CA 1
ATOM 2696 C C . ASN A 1 332 ? 6.907 -1.153 -19.825 1.00 96.25 332 ASN A C 1
ATOM 2698 O O . ASN A 1 332 ? 7.646 -2.045 -20.238 1.00 96.25 332 ASN A O 1
ATOM 2702 N N . LYS A 1 333 ? 7.115 0.135 -20.128 1.00 95.12 333 LYS A N 1
ATOM 2703 C CA . LYS A 1 333 ? 8.251 0.598 -20.944 1.00 95.12 333 LYS A CA 1
ATOM 2704 C C . LYS A 1 333 ? 9.597 0.288 -20.282 1.00 95.12 333 LYS A C 1
ATOM 2706 O O . LYS A 1 333 ? 10.504 -0.207 -20.947 1.00 95.12 333 LYS A O 1
ATOM 2711 N N . LEU A 1 334 ? 9.715 0.519 -18.971 1.00 94.69 334 LEU A N 1
ATOM 2712 C CA . LEU A 1 334 ? 10.908 0.159 -18.200 1.00 94.69 334 LEU A CA 1
ATOM 2713 C C . LEU A 1 334 ? 11.146 -1.360 -18.190 1.00 94.69 334 LEU A C 1
ATOM 2715 O O . LEU A 1 334 ? 12.274 -1.795 -18.407 1.00 94.69 334 LEU A O 1
ATOM 2719 N N . GLU A 1 335 ? 10.107 -2.174 -17.973 1.00 94.56 335 GLU A N 1
ATOM 2720 C CA . GLU A 1 335 ? 10.214 -3.642 -18.025 1.00 94.56 335 GLU A CA 1
ATOM 2721 C C . GLU A 1 335 ? 10.676 -4.125 -19.404 1.00 94.56 335 GLU A C 1
ATOM 2723 O O . GLU A 1 335 ? 11.569 -4.971 -19.481 1.00 94.56 335 GLU A O 1
ATOM 2728 N N . ALA A 1 336 ? 10.120 -3.566 -20.483 1.00 93.88 336 ALA A N 1
ATOM 2729 C CA . ALA A 1 336 ? 10.494 -3.908 -21.852 1.00 93.88 336 ALA A CA 1
ATOM 2730 C C . ALA A 1 336 ? 11.969 -3.587 -22.141 1.00 93.88 336 ALA A C 1
ATOM 2732 O O . ALA A 1 336 ? 12.695 -4.451 -22.632 1.00 93.88 336 ALA A O 1
ATOM 2733 N N . ALA A 1 337 ? 12.442 -2.396 -21.761 1.00 92.81 337 ALA A N 1
ATOM 2734 C CA . ALA A 1 337 ? 13.843 -2.008 -21.936 1.00 92.81 337 ALA A CA 1
ATOM 2735 C C . ALA A 1 337 ? 14.802 -2.883 -21.107 1.00 92.81 337 ALA A C 1
ATOM 2737 O O . ALA A 1 337 ? 15.834 -3.334 -21.605 1.00 92.81 337 ALA A O 1
ATOM 2738 N N . LEU A 1 338 ? 14.443 -3.198 -19.856 1.00 91.56 338 LEU A N 1
ATOM 2739 C CA . LEU A 1 338 ? 15.225 -4.100 -19.002 1.00 91.56 338 LEU A CA 1
ATOM 2740 C C . LEU A 1 338 ? 15.244 -5.539 -19.531 1.00 91.56 338 LEU A C 1
ATOM 2742 O O . LEU A 1 338 ? 16.238 -6.243 -19.347 1.00 91.56 338 LEU A O 1
ATOM 2746 N N . LYS A 1 339 ? 14.154 -5.994 -20.156 1.00 91.81 339 LYS A N 1
ATOM 2747 C CA . LYS A 1 339 ? 14.096 -7.298 -20.818 1.00 91.81 339 LYS A CA 1
ATOM 2748 C C . LYS A 1 339 ? 15.002 -7.309 -22.047 1.00 91.81 339 LYS A C 1
ATOM 2750 O O . LYS A 1 339 ? 15.887 -8.152 -22.113 1.00 91.81 339 LYS A O 1
ATOM 2755 N N . LYS A 1 340 ? 14.879 -6.311 -22.926 1.00 90.44 340 LYS A N 1
ATOM 2756 C CA . LYS A 1 340 ? 15.722 -6.167 -24.121 1.00 90.44 340 LYS A CA 1
ATOM 2757 C C . LYS A 1 340 ? 17.214 -6.117 -23.773 1.00 90.44 340 LYS A C 1
ATOM 2759 O O . LYS A 1 340 ? 18.007 -6.811 -24.396 1.00 90.44 340 LYS A O 1
ATOM 2764 N N . TYR A 1 341 ? 17.592 -5.410 -22.704 1.00 88.94 341 TYR A N 1
ATOM 2765 C CA . TYR A 1 341 ? 18.967 -5.421 -22.192 1.00 88.94 341 TYR A CA 1
ATOM 2766 C C . TYR A 1 341 ? 19.476 -6.825 -21.828 1.00 88.94 341 TYR A C 1
ATOM 2768 O O . TYR A 1 341 ? 20.621 -7.161 -22.124 1.00 88.94 341 TYR A O 1
ATOM 2776 N N . LYS A 1 342 ? 18.643 -7.645 -21.172 1.00 87.31 342 LYS A N 1
ATOM 2777 C CA . LYS A 1 342 ? 19.002 -9.031 -20.830 1.00 87.31 342 LYS A CA 1
ATOM 2778 C C . LYS A 1 342 ? 19.126 -9.893 -22.081 1.00 87.31 342 LYS A C 1
ATOM 2780 O O . LYS A 1 342 ? 20.064 -10.678 -22.169 1.00 87.31 342 LYS A O 1
ATOM 2785 N N . ASP A 1 343 ? 18.208 -9.712 -23.024 1.00 86.56 343 ASP A N 1
ATOM 2786 C CA . ASP A 1 343 ? 18.150 -10.490 -24.260 1.00 86.56 343 ASP A CA 1
ATOM 2787 C C . ASP A 1 343 ? 19.369 -10.219 -25.167 1.00 86.56 343 ASP A C 1
ATOM 2789 O O . ASP A 1 343 ? 19.823 -11.127 -25.852 1.00 86.56 343 ASP A O 1
ATOM 2793 N N . MET A 1 344 ? 19.980 -9.024 -25.109 1.00 81.44 344 MET A N 1
ATOM 2794 C CA . MET A 1 344 ? 21.218 -8.717 -25.853 1.00 81.44 344 MET A CA 1
ATOM 2795 C C . MET A 1 344 ? 22.471 -9.474 -25.376 1.00 81.44 344 MET A C 1
ATOM 2797 O O . MET A 1 344 ? 23.499 -9.432 -26.053 1.00 81.44 344 MET A O 1
ATOM 2801 N N . ASN A 1 345 ? 22.421 -10.132 -24.210 1.00 80.56 345 ASN A N 1
ATOM 2802 C CA . ASN A 1 345 ? 23.464 -11.040 -23.716 1.00 80.56 345 ASN A CA 1
ATOM 2803 C C . ASN A 1 345 ? 24.909 -10.497 -23.860 1.00 80.56 345 ASN A C 1
ATOM 2805 O O . ASN A 1 345 ? 25.803 -11.172 -24.381 1.00 80.56 345 ASN A O 1
ATOM 2809 N N . ILE A 1 346 ? 25.134 -9.245 -23.437 1.00 82.19 346 ILE A N 1
ATOM 2810 C CA . ILE A 1 346 ? 26.418 -8.549 -23.618 1.00 82.19 346 ILE A CA 1
ATOM 2811 C C . ILE A 1 346 ? 27.517 -9.216 -22.775 1.00 82.19 346 ILE A C 1
ATOM 2813 O O . ILE A 1 346 ? 27.398 -9.352 -21.555 1.00 82.19 346 ILE A O 1
ATOM 2817 N N . SER A 1 347 ? 28.622 -9.581 -23.422 1.00 76.94 347 SER A N 1
ATOM 2818 C CA . SER A 1 347 ? 29.835 -10.093 -22.788 1.00 76.94 347 SER A CA 1
ATOM 2819 C C . SER A 1 347 ? 30.875 -8.982 -22.612 1.00 76.94 347 SER A C 1
ATOM 2821 O O . SER A 1 347 ? 31.278 -8.307 -23.561 1.00 76.94 347 SER A O 1
ATOM 2823 N N . PHE A 1 348 ? 31.311 -8.791 -21.367 1.00 75.06 348 PHE A N 1
ATOM 2824 C CA . PHE A 1 348 ? 32.231 -7.720 -20.985 1.00 75.06 348 PHE A CA 1
ATOM 2825 C C . PHE A 1 348 ? 33.682 -8.198 -20.981 1.00 75.06 348 PHE A C 1
ATOM 2827 O O . PHE A 1 348 ? 33.988 -9.302 -20.515 1.00 75.06 348 PHE A O 1
ATOM 2834 N N . LYS A 1 349 ? 34.606 -7.333 -21.408 1.00 69.31 349 LYS A N 1
ATOM 2835 C CA . LYS A 1 349 ? 36.041 -7.551 -21.204 1.00 69.31 349 LYS A CA 1
ATOM 2836 C C . LYS A 1 349 ? 36.376 -7.409 -19.717 1.00 69.31 349 LYS A C 1
ATOM 2838 O O . LYS A 1 349 ? 35.866 -6.537 -19.011 1.00 69.31 349 LYS A O 1
ATOM 2843 N N . ALA A 1 350 ? 37.281 -8.255 -19.224 1.00 56.34 350 ALA A N 1
ATOM 2844 C CA . ALA A 1 350 ? 37.743 -8.198 -17.840 1.00 56.34 350 ALA A CA 1
ATOM 2845 C C . ALA A 1 350 ? 38.439 -6.852 -17.556 1.00 56.34 350 ALA A C 1
ATOM 2847 O O . ALA A 1 350 ? 39.591 -6.632 -17.936 1.00 56.34 350 ALA A O 1
ATOM 2848 N N . ARG A 1 351 ? 37.749 -5.940 -16.860 1.00 63.22 351 ARG A N 1
ATOM 2849 C CA . ARG A 1 351 ? 38.326 -4.665 -16.418 1.00 63.22 351 ARG A CA 1
ATOM 2850 C C . ARG A 1 351 ? 39.366 -4.934 -15.336 1.00 63.22 351 ARG A C 1
ATOM 2852 O O . ARG A 1 351 ? 39.026 -5.159 -14.175 1.00 63.22 351 ARG A O 1
ATOM 2859 N N . LYS A 1 352 ? 40.650 -4.889 -15.701 1.00 44.34 352 LYS A N 1
ATOM 2860 C CA . LYS A 1 352 ? 41.744 -4.817 -14.725 1.00 44.34 352 LYS A CA 1
ATOM 2861 C C . LYS A 1 352 ? 41.593 -3.494 -13.974 1.00 44.34 352 LYS A C 1
ATOM 2863 O O . LYS A 1 352 ? 41.921 -2.441 -14.512 1.00 44.34 352 LYS A O 1
ATOM 2868 N N . ARG A 1 353 ? 41.064 -3.533 -12.747 1.00 41.25 353 ARG A N 1
ATOM 2869 C CA . ARG A 1 353 ? 41.074 -2.379 -11.840 1.00 41.25 353 ARG A CA 1
ATOM 2870 C C . ARG A 1 353 ? 42.533 -1.969 -11.623 1.00 41.25 353 ARG A C 1
ATOM 2872 O O . ARG A 1 353 ? 43.243 -2.627 -10.868 1.00 41.25 353 ARG A O 1
ATOM 2879 N N . LYS A 1 354 ? 42.990 -0.908 -12.291 1.00 44.19 354 LYS A N 1
ATOM 2880 C CA . LYS A 1 354 ? 44.184 -0.182 -11.857 1.00 44.19 354 LYS A CA 1
ATOM 2881 C C . LYS A 1 354 ? 43.775 0.603 -10.618 1.00 44.19 354 LYS A C 1
ATOM 2883 O O . LYS A 1 354 ? 43.135 1.642 -10.724 1.00 44.19 354 LYS A O 1
ATOM 2888 N N . VAL A 1 355 ? 44.071 0.029 -9.458 1.00 40.19 355 VAL A N 1
ATOM 2889 C CA . VAL A 1 355 ? 44.173 0.785 -8.212 1.00 40.19 355 VAL A CA 1
ATOM 2890 C C . VAL A 1 355 ? 45.358 1.729 -8.415 1.00 40.19 355 VAL A C 1
ATOM 2892 O O . VAL A 1 355 ? 46.473 1.252 -8.625 1.00 40.19 355 VAL A O 1
ATOM 2895 N N . VAL A 1 356 ? 45.089 3.032 -8.468 1.00 36.66 356 VAL A N 1
ATOM 2896 C CA . VAL A 1 356 ? 46.102 4.091 -8.364 1.00 36.66 356 VAL A CA 1
ATOM 2897 C C . VAL A 1 356 ? 45.875 4.786 -7.040 1.00 36.66 356 VAL A C 1
ATOM 2899 O O . VAL A 1 356 ? 44.690 5.081 -6.756 1.00 36.66 356 VAL A O 1
#

InterPro domains:
  IPR018610 UV-stimulated scaffold protein A [PTHR28670] (1-354)
  IPR049408 UV-stimulated scaffold protein A, N-terminal alpha-solenoid repeats [PF20867] (1-96)

Foldseek 3Di:
DVQLVDLELVSVQVVVVVLLVCCVPDPVSVVVCLVVVVVVCCSQQVPDPVDRHHDPPVSSVVSNLVVLVSLVVCCVVCVVVRVSSVVVNVVLVPPPVNDNPCPVVCVVVVVVVVVVVVVVVLVVLVVVLVVLLVVCVVCVVVLVVLLVLLVVLLCVLPPDPVVPPDPPDPPDPDDDDDDDDDDDDDDDDDDDDDDDDDDDDDDDDDDDDDDDDDDDDDDDDDDDDDDDDDDDDDDDDDDDDPDPPPDDVVVQVVVCVVVVHPHPPDDDDDDDPLVPQEREDDPVSVVSVVSNVVSLCCLVPPVQVSLVVSLVSCVVSVNPDVSNVVSVVSNVSSVVSNVSVVSNRYDYDPDPPPPD

Organism: NCBI:txid2585822

Radius of gyration: 45.39 Å; chains: 1; bounding box: 80×76×129 Å

Sequence (356 aa):
MTRLNEEHAEVRFSAFQIVQELFTRSHQFRTLIISDFQDFLELTVGINHEQPLPPPKEVAQKLRKAAIKSVQDWHEKYGEAYKKLSLGYHFLKQNKKVDFQDVHARTVAERRREEEKQKRLDNIYKEKAKRAEKEMEETSQEIAHTLTEMENCFQLLMPDPFDFTVNDTELEPSKQMTPDEKRLAPCSSSQMEVSQAYFGCMDDEQPCCSKDVLSVSQCVRTDPELDEKKESNGGTSSEVQSGLLALNDDDYQTFVRNHGLISHKYTLDLEISTADVKVHENEDNTAIINNVMDAHKLLRSKFWPSVQSWIQLFTRAGINDDRLRCAIDLKNKLEAALKKYKDMNISFKARKRKVV

Secondary structure (DSSP, 8-state):
-HHHHSS-HHHHHHHHHHHHHHHHH-HHHHHHHHHTHHHHHHHHH---TTSPPPSPHHHHHHHHHHHHHHHHHHHHHHTTT-HHHHHHHHHHHH-TT--SSTHHHHHHHHHHHHHHHHHHHHHHHHHHHHHHHHHHHHHHHHHHHHHHHHHHHHHHHS--TTTT----------PPPPP---------------------------------------------------------------------HHHHHHHHHHTT-S-SS--------GGG--PBP-TTTHHHHHHHHHHHHHIIIIIHHHHHHHHHHHHHTT--SHHHHHHHHHHHHHHHHHHHHHHT-PBPP-------

pLDDT: mean 72.1, std 24.92, range [22.86, 96.56]